Protein AF-A0A2H0RGM5-F1 (afdb_monomer)

Foldseek 3Di:
DLVVLVVLCCVLPVVLLVLLVVLLVPDDDDPLSVLLVLLLQLLVVLLCQQCNCPHHVCVVLSVVDDSQLVNQLSLLSSLLSLLVVVPPPDPDDNLSNLVSSCSSNVHDSVVSVVSSVVLVPDPHSLLVSQVSSCVSSVHDDDPVSSVVSVVSSVVSSVVSVVVVCCVPPNDD

Sequence (172 aa):
ALSGKIYRFNSINQPIDNGIAAKIKGLEDTPERFLLIGAFGITQEMVGQAFHPDHGMFRKSLDALTAESLAKVYYVLMDLSVSSILKLPLNIDEKGFIAGLSKVSGQSADKTAEDIANYTKANSGVMKAYENICFALGREQDSQSAILFGTTFMKIYDEVVAKIGEAVFGSN

Solvent-accessible surface area (backbone atoms only — not comparable to full-atom values): 9398 Å² total; per-residue (Å²): 110,69,69,56,51,53,49,55,49,48,72,42,46,50,62,52,52,52,51,45,52,53,43,56,67,71,50,70,97,44,75,48,45,57,50,49,51,51,19,45,51,44,28,52,53,50,51,52,52,35,50,27,76,90,79,14,79,43,31,83,46,61,86,75,60,45,58,67,38,51,51,51,39,50,51,45,39,31,36,46,34,45,40,54,57,68,70,47,100,65,100,67,61,65,66,58,35,36,46,52,48,9,66,50,74,71,50,52,46,70,58,41,48,51,57,24,46,53,32,64,72,39,99,44,30,58,59,52,40,50,53,52,39,24,58,50,67,76,42,84,84,51,73,68,54,49,51,51,48,41,55,52,49,49,55,47,44,51,58,50,50,51,53,49,47,37,74,75,72,48,82,128

Nearest PDB structures (foldseek):
  2qzc-assembly1_B  TM=2.468E-01  e=1.362E+00  Saccharolobus solfataricus P2

Structure (mmCIF, N/CA/C/O backbone):
data_AF-A0A2H0RGM5-F1
#
_entry.id   AF-A0A2H0RGM5-F1
#
loop_
_atom_site.group_PDB
_atom_site.id
_atom_site.type_symbol
_atom_site.label_atom_id
_atom_site.label_alt_id
_atom_site.label_comp_id
_atom_site.label_asym_id
_atom_site.label_entity_id
_atom_site.label_seq_id
_atom_site.pdbx_PDB_ins_code
_atom_site.Cartn_x
_atom_site.Cartn_y
_atom_site.Cartn_z
_atom_site.occupancy
_atom_site.B_iso_or_equiv
_atom_site.auth_seq_id
_atom_site.auth_comp_id
_atom_site.auth_asym_id
_atom_site.auth_atom_id
_atom_site.pdbx_PDB_model_num
ATOM 1 N N . ALA A 1 1 ? 4.235 -9.678 -26.600 1.00 62.00 1 ALA A N 1
ATOM 2 C CA . ALA A 1 1 ? 4.837 -8.646 -25.723 1.00 62.00 1 ALA A CA 1
ATOM 3 C C . ALA A 1 1 ? 3.969 -8.385 -24.490 1.00 62.00 1 ALA A C 1
ATOM 5 O O . ALA A 1 1 ? 4.456 -8.587 -23.386 1.00 62.00 1 ALA A O 1
ATOM 6 N N . LEU A 1 2 ? 2.689 -8.024 -24.663 1.00 63.00 2 LEU A N 1
ATOM 7 C CA . LEU A 1 2 ? 1.760 -7.748 -23.556 1.00 63.00 2 LEU A CA 1
ATOM 8 C C . LEU A 1 2 ? 1.562 -8.938 -22.600 1.00 63.00 2 LEU A C 1
ATOM 10 O O . LEU A 1 2 ? 1.737 -8.797 -21.394 1.00 63.00 2 LEU A O 1
ATOM 14 N N . SER A 1 3 ? 1.323 -10.132 -23.149 1.00 70.69 3 SER A N 1
ATOM 15 C CA . SER A 1 3 ? 1.210 -11.382 -22.380 1.00 70.69 3 SER A CA 1
ATOM 16 C C . SER A 1 3 ? 2.453 -11.688 -21.535 1.00 70.69 3 SER A C 1
ATOM 18 O O . SER A 1 3 ? 2.332 -12.165 -20.412 1.00 70.69 3 SER A O 1
ATOM 20 N N . GLY A 1 4 ? 3.647 -11.357 -22.037 1.00 80.00 4 GLY A N 1
ATOM 21 C CA . GLY A 1 4 ? 4.906 -11.531 -21.310 1.00 80.00 4 GLY A CA 1
ATOM 22 C C . GLY A 1 4 ? 5.057 -10.568 -20.130 1.00 80.00 4 GLY A C 1
ATOM 23 O O . GLY A 1 4 ? 5.540 -10.975 -19.076 1.00 80.00 4 GLY A O 1
ATOM 24 N N . LYS A 1 5 ? 4.598 -9.316 -20.271 1.00 82.75 5 LYS A N 1
ATOM 25 C CA . LYS A 1 5 ? 4.601 -8.329 -19.176 1.00 82.75 5 LYS A CA 1
ATOM 26 C C . LYS A 1 5 ? 3.593 -8.685 -18.086 1.00 82.75 5 LYS A C 1
ATOM 28 O O . LYS A 1 5 ? 3.943 -8.616 -16.913 1.00 82.75 5 LYS A O 1
ATOM 33 N N . ILE A 1 6 ? 2.398 -9.143 -18.470 1.00 85.19 6 ILE A N 1
ATOM 34 C CA . ILE A 1 6 ? 1.383 -9.653 -17.532 1.00 85.19 6 ILE A CA 1
ATOM 35 C C . ILE A 1 6 ? 1.925 -10.867 -16.774 1.00 85.19 6 ILE A C 1
ATOM 37 O O . ILE A 1 6 ? 1.856 -10.908 -15.549 1.00 85.19 6 ILE A O 1
ATOM 41 N N . TYR A 1 7 ? 2.512 -11.833 -17.487 1.00 86.25 7 TYR A N 1
ATOM 42 C CA . TYR A 1 7 ? 3.094 -13.021 -16.866 1.00 86.25 7 TYR A CA 1
ATOM 43 C C . TYR A 1 7 ? 4.211 -12.661 -15.878 1.00 86.25 7 TYR A C 1
ATOM 45 O O . TYR A 1 7 ? 4.190 -13.116 -14.737 1.00 86.25 7 TYR A O 1
ATOM 53 N N . ARG A 1 8 ? 5.154 -11.797 -16.286 1.00 87.50 8 ARG A N 1
ATOM 54 C CA . ARG A 1 8 ? 6.239 -11.323 -15.416 1.00 87.50 8 ARG A CA 1
ATOM 55 C C . ARG A 1 8 ? 5.686 -10.640 -14.170 1.00 87.50 8 ARG A C 1
ATOM 57 O O . ARG A 1 8 ? 6.095 -10.993 -13.069 1.00 87.50 8 ARG A O 1
ATOM 64 N N . PHE A 1 9 ? 4.752 -9.706 -14.336 1.00 92.56 9 PHE A N 1
ATOM 65 C CA . PHE A 1 9 ? 4.135 -9.019 -13.210 1.00 92.56 9 PHE A CA 1
ATOM 66 C C . PHE A 1 9 ? 3.478 -10.015 -12.252 1.00 92.56 9 PHE A C 1
ATOM 68 O O . PHE A 1 9 ? 3.831 -10.043 -11.079 1.00 92.56 9 PHE A O 1
ATOM 75 N N . ASN A 1 10 ? 2.620 -10.905 -12.754 1.00 92.50 10 ASN A N 1
ATOM 76 C CA . ASN A 1 10 ? 1.912 -11.879 -11.922 1.00 92.50 10 ASN A CA 1
ATOM 77 C C . ASN A 1 10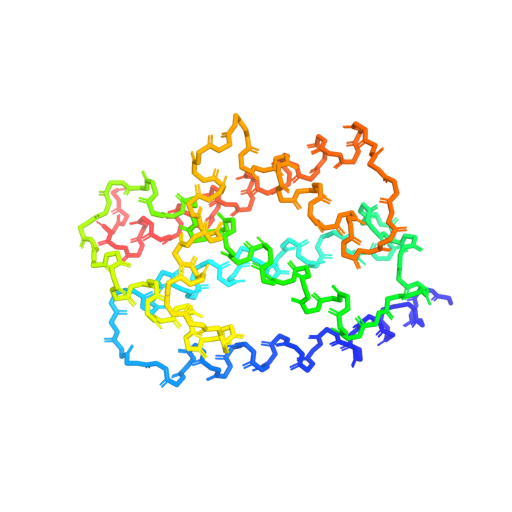 ? 2.851 -12.867 -11.220 1.00 92.50 10 ASN A C 1
ATOM 79 O O . ASN A 1 10 ? 2.590 -13.223 -10.074 1.00 92.50 10 ASN A O 1
ATOM 83 N N . SER A 1 11 ? 3.963 -13.256 -11.856 1.00 93.69 11 SER A N 1
ATOM 84 C CA . SER A 1 11 ? 4.971 -14.130 -11.238 1.00 93.69 11 SER A CA 1
ATOM 85 C C . SER A 1 11 ? 5.639 -13.517 -10.000 1.00 93.69 11 SER A C 1
ATOM 87 O O . SER A 1 11 ? 6.125 -14.248 -9.142 1.00 93.69 11 SER A O 1
ATOM 89 N N . ILE A 1 12 ? 5.633 -12.184 -9.891 1.00 95.19 12 ILE A N 1
ATOM 90 C CA . ILE A 1 12 ? 6.155 -11.432 -8.744 1.00 95.19 12 ILE A CA 1
ATOM 91 C C . ILE A 1 12 ? 5.015 -11.051 -7.789 1.00 95.19 12 ILE A C 1
ATOM 93 O O . ILE A 1 12 ? 5.143 -11.194 -6.576 1.00 95.19 12 ILE A O 1
ATOM 97 N N . ASN A 1 13 ? 3.898 -10.580 -8.344 1.00 96.69 13 ASN A N 1
ATOM 98 C CA . ASN A 1 13 ? 2.762 -10.043 -7.608 1.00 96.69 13 ASN A CA 1
ATOM 99 C C . ASN A 1 13 ? 2.031 -11.116 -6.799 1.00 96.69 13 ASN A C 1
ATOM 101 O O . ASN A 1 13 ? 1.810 -10.933 -5.607 1.00 96.69 13 ASN A O 1
ATOM 105 N N . GLN A 1 14 ? 1.690 -12.254 -7.416 1.00 96.44 14 GLN A N 1
ATOM 106 C CA . GLN A 1 14 ? 0.865 -13.276 -6.763 1.00 96.44 14 GLN A CA 1
ATOM 107 C C . GLN A 1 14 ? 1.494 -13.846 -5.481 1.00 96.44 14 GLN A C 1
ATOM 109 O O . GLN A 1 14 ? 0.770 -13.987 -4.498 1.00 96.44 14 GLN A O 1
ATOM 114 N N . PRO A 1 15 ? 2.806 -14.158 -5.418 1.00 97.50 15 PRO A N 1
ATOM 115 C CA . PRO A 1 15 ? 3.424 -14.591 -4.165 1.00 97.50 15 PRO A CA 1
ATOM 116 C C . PRO A 1 15 ? 3.333 -13.556 -3.035 1.00 97.50 15 PRO A C 1
ATOM 118 O O . PRO A 1 15 ? 3.094 -13.932 -1.889 1.00 97.50 15 PRO A O 1
ATOM 121 N N . ILE A 1 16 ? 3.507 -12.266 -3.346 1.00 97.62 16 ILE A N 1
ATOM 122 C CA . ILE A 1 16 ? 3.425 -11.174 -2.361 1.00 97.62 16 ILE A CA 1
ATOM 123 C C . ILE A 1 16 ? 1.985 -11.024 -1.875 1.00 97.62 16 ILE A C 1
ATOM 125 O O . ILE A 1 16 ? 1.735 -11.046 -0.670 1.00 97.62 16 ILE A O 1
ATOM 129 N N . ASP A 1 17 ? 1.052 -10.938 -2.821 1.00 97.69 17 ASP A N 1
ATOM 130 C CA . ASP A 1 17 ? -0.381 -10.815 -2.583 1.00 97.69 17 ASP A CA 1
ATOM 131 C C . ASP A 1 17 ? -0.903 -11.937 -1.673 1.00 97.69 17 ASP A C 1
ATOM 133 O O . ASP A 1 17 ? -1.413 -11.683 -0.580 1.00 97.69 17 ASP A O 1
ATOM 137 N N . ASN A 1 18 ? -0.640 -13.191 -2.057 1.00 97.75 18 ASN A N 1
ATOM 138 C CA . ASN A 1 18 ? -1.027 -14.369 -1.285 1.00 97.75 18 ASN A CA 1
ATOM 139 C C . ASN A 1 18 ? -0.352 -14.404 0.090 1.00 97.75 18 ASN A C 1
ATOM 141 O O . ASN A 1 18 ? -0.967 -14.825 1.070 1.00 97.75 18 ASN A O 1
ATOM 145 N N . GLY A 1 19 ? 0.909 -13.969 0.180 1.00 97.62 19 GLY A N 1
ATOM 146 C CA . GLY A 1 19 ? 1.644 -13.900 1.438 1.00 97.62 19 GLY A CA 1
ATOM 147 C C . GLY A 1 19 ? 1.014 -12.919 2.427 1.00 97.62 19 GLY A C 1
ATOM 148 O O . GLY A 1 19 ? 0.841 -13.255 3.598 1.00 97.62 19 GLY A O 1
ATOM 149 N N . ILE A 1 20 ? 0.625 -11.729 1.964 1.00 97.69 20 ILE A N 1
ATOM 150 C CA . ILE A 1 20 ? -0.057 -10.724 2.790 1.00 97.69 20 ILE A CA 1
ATOM 151 C C . ILE A 1 20 ? -1.459 -11.212 3.171 1.00 97.69 20 ILE A C 1
ATOM 153 O O . ILE A 1 20 ? -1.806 -11.205 4.354 1.00 97.69 20 ILE A O 1
ATOM 157 N N . ALA A 1 21 ? -2.229 -11.722 2.205 1.00 97.50 21 ALA A N 1
ATOM 158 C CA . ALA A 1 21 ? -3.565 -12.263 2.440 1.00 97.50 21 ALA A CA 1
ATOM 159 C C . ALA A 1 21 ? -3.558 -13.391 3.486 1.00 97.50 21 ALA A C 1
ATOM 161 O O . ALA A 1 21 ? -4.392 -13.413 4.393 1.00 97.50 21 ALA A O 1
ATOM 162 N N . ALA A 1 22 ? -2.589 -14.311 3.406 1.00 97.62 22 ALA A N 1
ATOM 163 C CA . ALA A 1 22 ? -2.436 -15.400 4.368 1.00 97.62 22 ALA A CA 1
ATOM 164 C C . ALA A 1 22 ? -2.129 -14.886 5.782 1.00 97.62 22 ALA A C 1
ATOM 166 O O . ALA A 1 22 ? -2.703 -15.388 6.749 1.00 97.62 22 ALA A O 1
ATOM 167 N N . LYS A 1 23 ? -1.276 -13.862 5.913 1.00 97.38 23 LYS A N 1
ATOM 168 C CA . LYS A 1 23 ? -0.974 -13.239 7.210 1.00 97.38 23 LYS A CA 1
ATOM 169 C C . LYS A 1 23 ? -2.195 -12.546 7.809 1.00 97.38 23 LYS A C 1
ATOM 171 O O . LYS A 1 23 ? -2.478 -12.773 8.979 1.00 97.38 23 LYS A O 1
ATOM 176 N N . ILE A 1 24 ? -2.953 -11.779 7.017 1.00 96.69 24 ILE A N 1
ATOM 177 C CA . ILE A 1 24 ? -4.210 -11.148 7.464 1.00 96.69 24 ILE A CA 1
ATOM 178 C C . ILE A 1 24 ? -5.228 -12.218 7.879 1.00 96.69 24 ILE A C 1
ATOM 180 O O . ILE A 1 24 ? -5.917 -12.083 8.890 1.00 96.69 24 ILE A O 1
ATOM 184 N N . LYS A 1 25 ? -5.310 -13.323 7.130 1.00 95.44 25 LYS A N 1
ATOM 185 C CA . LYS A 1 25 ? -6.190 -14.447 7.463 1.00 95.44 25 LYS A CA 1
ATOM 186 C C . LYS A 1 25 ? -5.814 -15.124 8.785 1.00 95.44 25 LYS A C 1
ATOM 188 O O . LYS A 1 25 ? -6.711 -15.627 9.449 1.00 95.44 25 LYS A O 1
ATOM 193 N N . GLY A 1 26 ? -4.530 -15.141 9.139 1.00 94.69 26 GLY A N 1
ATOM 194 C CA . GLY A 1 26 ? -4.020 -15.708 10.389 1.00 94.69 26 GLY A CA 1
ATOM 195 C C . GLY A 1 26 ? -4.186 -14.816 11.625 1.00 94.69 26 GLY A C 1
ATOM 196 O O . GLY A 1 26 ? -3.809 -15.245 12.713 1.00 94.69 26 GLY A O 1
ATOM 197 N N . LEU A 1 27 ? -4.707 -13.593 11.479 1.00 94.69 27 LEU A N 1
ATOM 198 C CA . LEU A 1 27 ? -5.043 -12.727 12.610 1.00 94.69 27 LEU A CA 1
ATOM 199 C C . LEU A 1 27 ? -6.341 -13.181 13.294 1.00 94.69 27 LEU A C 1
ATOM 201 O O . LEU A 1 27 ? -7.164 -13.875 12.696 1.00 94.69 27 LEU A O 1
ATOM 205 N N . GLU A 1 28 ? -6.521 -12.759 14.545 1.00 90.75 28 GLU A N 1
ATOM 206 C CA . GLU A 1 28 ? -7.764 -12.970 15.293 1.00 90.75 28 GLU A CA 1
ATOM 207 C C . GLU A 1 28 ? -8.955 -12.306 14.592 1.00 90.75 28 GLU A C 1
ATOM 209 O O . GLU A 1 28 ? -8.809 -11.291 13.906 1.00 90.75 28 GLU A O 1
ATOM 214 N N . ASP A 1 29 ? -10.142 -12.893 14.751 1.00 87.62 29 ASP A N 1
ATOM 215 C CA . ASP A 1 29 ? -11.355 -12.426 14.084 1.00 87.62 29 ASP A CA 1
ATOM 216 C C . ASP A 1 29 ? -11.973 -11.228 14.814 1.00 87.62 29 ASP A C 1
ATOM 218 O O . ASP A 1 29 ? -12.901 -11.366 15.609 1.00 87.62 29 ASP A O 1
ATOM 222 N N . THR A 1 30 ? -11.403 -10.048 14.575 1.00 88.69 30 THR A N 1
ATOM 223 C CA . THR A 1 30 ? -11.811 -8.782 15.194 1.00 88.69 30 THR A CA 1
ATOM 224 C C . THR A 1 30 ? -12.225 -7.752 14.136 1.00 88.69 30 THR A C 1
ATOM 226 O O . THR A 1 30 ? -11.852 -7.887 12.965 1.00 88.69 30 THR A O 1
ATOM 229 N N . PRO A 1 31 ? -12.963 -6.685 14.502 1.00 87.12 31 PRO A N 1
ATOM 230 C CA . PRO A 1 31 ? -13.261 -5.580 13.587 1.00 87.12 31 PRO A CA 1
ATOM 231 C C . PRO A 1 31 ? -12.011 -5.005 12.900 1.00 87.12 31 PRO A C 1
ATOM 233 O O . PRO A 1 31 ? -12.037 -4.701 11.709 1.00 87.12 31 PRO A O 1
ATOM 236 N N . GLU A 1 32 ? -10.882 -4.934 13.604 1.00 87.81 32 GLU A N 1
ATOM 237 C CA . GLU A 1 32 ? -9.604 -4.452 13.071 1.00 87.81 32 GLU A CA 1
ATOM 238 C C . GLU A 1 32 ? -9.078 -5.349 11.943 1.00 87.81 32 GLU A C 1
ATOM 240 O O . GLU A 1 32 ? -8.517 -4.851 10.964 1.00 87.81 32 GLU A O 1
ATOM 245 N N . ARG A 1 33 ? -9.304 -6.668 12.016 1.00 91.31 33 ARG A N 1
ATOM 246 C CA . ARG A 1 33 ? -8.986 -7.582 10.912 1.00 91.31 33 ARG A CA 1
ATOM 247 C C . ARG A 1 33 ? -9.834 -7.278 9.678 1.00 91.31 33 ARG A C 1
ATOM 249 O O . ARG A 1 33 ? -9.290 -7.275 8.575 1.00 91.31 33 ARG A O 1
ATOM 256 N N . PHE A 1 34 ? -11.126 -6.985 9.831 1.00 88.50 34 PHE A N 1
ATOM 257 C CA . PHE A 1 34 ? -11.977 -6.579 8.702 1.00 88.50 34 PHE A CA 1
ATOM 258 C C . PHE A 1 34 ? -11.501 -5.269 8.066 1.00 88.50 34 PHE A C 1
ATOM 260 O O . PHE A 1 34 ? -11.469 -5.152 6.840 1.00 88.50 34 PHE A O 1
ATOM 267 N N . LEU A 1 35 ? -11.048 -4.313 8.875 1.00 90.88 35 LEU A N 1
ATOM 268 C CA . LEU A 1 35 ? -10.472 -3.065 8.373 1.00 90.88 35 LEU A CA 1
ATOM 269 C C . LEU A 1 35 ? -9.121 -3.282 7.678 1.00 90.88 35 LEU A C 1
ATOM 271 O O . LEU A 1 35 ? -8.865 -2.648 6.655 1.00 90.88 35 LEU A O 1
ATOM 275 N N . LEU A 1 36 ? -8.292 -4.223 8.149 1.00 93.88 36 LEU A N 1
ATOM 276 C CA . LEU A 1 36 ? -7.083 -4.658 7.433 1.00 93.88 36 LEU A CA 1
ATOM 277 C C . LEU A 1 36 ? -7.412 -5.314 6.091 1.00 93.88 36 LEU A C 1
ATOM 279 O O . LEU A 1 36 ? -6.704 -5.069 5.118 1.00 93.88 36 LEU A O 1
ATOM 283 N N . ILE A 1 37 ? -8.479 -6.115 6.015 1.00 93.56 37 ILE A N 1
ATOM 284 C CA . ILE A 1 37 ? -8.962 -6.677 4.745 1.00 93.56 37 ILE A CA 1
ATOM 285 C C . ILE A 1 37 ? -9.372 -5.545 3.796 1.00 93.56 37 ILE A C 1
ATOM 287 O O . ILE A 1 37 ? -8.980 -5.564 2.632 1.00 93.56 37 ILE A O 1
ATOM 291 N N . GLY A 1 38 ? -10.093 -4.533 4.289 1.00 92.38 38 GLY A N 1
ATOM 292 C CA . GLY A 1 38 ? -10.445 -3.345 3.508 1.00 92.38 38 GLY A CA 1
ATOM 293 C C . GLY A 1 38 ? -9.218 -2.579 3.004 1.00 92.38 38 GLY A C 1
ATOM 294 O O . GLY A 1 38 ? -9.100 -2.314 1.808 1.00 92.38 38 GLY A O 1
ATOM 295 N N . ALA A 1 39 ? -8.259 -2.292 3.890 1.00 95.38 39 ALA A N 1
ATOM 296 C CA . ALA A 1 39 ? -7.000 -1.630 3.539 1.00 95.38 39 ALA A CA 1
ATOM 297 C C . ALA A 1 39 ? -6.194 -2.424 2.499 1.00 95.38 39 ALA A C 1
ATOM 299 O O . ALA A 1 39 ? -5.616 -1.857 1.566 1.00 95.38 39 ALA A O 1
ATOM 300 N N . PHE A 1 40 ? -6.166 -3.748 2.646 1.00 96.69 40 PHE A N 1
ATOM 301 C CA . PHE A 1 40 ? -5.509 -4.628 1.696 1.00 96.69 40 PHE A CA 1
ATOM 302 C C . PHE A 1 40 ? -6.236 -4.642 0.348 1.00 96.69 40 PHE A C 1
ATOM 304 O O . PHE A 1 40 ? -5.574 -4.532 -0.676 1.00 96.69 40 PHE A O 1
ATOM 311 N N . GLY A 1 41 ? -7.570 -4.644 0.326 1.00 95.00 41 GLY A N 1
ATOM 312 C CA . GLY A 1 41 ? -8.350 -4.523 -0.909 1.00 95.00 41 GLY A CA 1
ATOM 313 C C . GLY A 1 41 ? -8.045 -3.238 -1.689 1.00 95.00 41 GLY A C 1
ATOM 314 O O . GLY A 1 41 ? -7.820 -3.297 -2.898 1.00 95.00 41 GLY A O 1
ATOM 315 N N . ILE A 1 42 ? -7.935 -2.091 -1.002 1.00 96.62 42 ILE A N 1
ATOM 316 C CA . ILE A 1 42 ? -7.491 -0.822 -1.618 1.00 96.62 42 ILE A CA 1
ATOM 317 C C . ILE A 1 42 ? -6.093 -0.986 -2.223 1.00 96.62 42 ILE A C 1
ATOM 319 O O . ILE A 1 42 ? -5.840 -0.577 -3.357 1.00 96.62 42 ILE A O 1
ATOM 323 N N . THR A 1 43 ? -5.186 -1.610 -1.470 1.00 97.75 43 THR A N 1
ATOM 324 C CA . THR A 1 43 ? -3.805 -1.852 -1.901 1.00 97.75 43 THR A CA 1
ATOM 325 C C . THR A 1 43 ? -3.745 -2.721 -3.157 1.00 97.75 43 THR A C 1
ATOM 327 O O . THR A 1 43 ? -3.037 -2.371 -4.100 1.00 97.75 43 THR A O 1
ATOM 330 N N . GLN A 1 44 ? -4.496 -3.824 -3.198 1.00 96.38 44 GLN A N 1
ATOM 331 C CA . GLN A 1 44 ? -4.531 -4.753 -4.329 1.00 96.38 44 GLN A CA 1
ATOM 332 C C . GLN A 1 44 ? -5.014 -4.066 -5.608 1.00 96.38 44 GLN A C 1
ATOM 334 O O . GLN A 1 44 ? -4.361 -4.170 -6.649 1.00 96.38 44 GLN A O 1
ATOM 339 N N . GLU A 1 45 ? -6.116 -3.319 -5.522 1.00 96.00 45 GLU A N 1
ATOM 340 C CA . GLU A 1 45 ? -6.667 -2.603 -6.674 1.00 96.00 45 GLU A CA 1
ATOM 341 C C . GLU A 1 45 ? -5.700 -1.512 -7.153 1.00 96.00 45 GLU A C 1
ATOM 343 O O . GLU A 1 45 ? -5.412 -1.411 -8.347 1.00 96.00 45 GLU A O 1
ATOM 348 N N . MET A 1 46 ? -5.096 -0.755 -6.230 1.00 97.56 46 MET A N 1
ATOM 349 C CA . MET A 1 46 ? -4.085 0.246 -6.579 1.00 97.56 46 MET A CA 1
ATOM 350 C C . MET A 1 46 ? -2.869 -0.363 -7.269 1.00 97.56 46 MET A C 1
ATOM 352 O O . MET A 1 46 ? -2.402 0.184 -8.266 1.00 97.56 46 MET A O 1
ATOM 356 N N . VAL A 1 47 ? -2.357 -1.493 -6.780 1.00 97.19 47 VAL A N 1
ATOM 357 C CA . VAL A 1 47 ? -1.247 -2.208 -7.418 1.00 97.19 47 VAL A CA 1
ATOM 358 C C . VAL A 1 47 ? -1.641 -2.672 -8.825 1.00 97.19 47 VAL A C 1
ATOM 360 O O . VAL A 1 47 ? -0.889 -2.440 -9.776 1.00 97.19 47 VAL A O 1
ATOM 363 N N . GLY A 1 48 ? -2.833 -3.251 -8.990 1.00 94.56 48 GLY A N 1
ATOM 364 C CA . GLY A 1 48 ? -3.347 -3.676 -10.294 1.00 94.56 48 GLY A CA 1
ATOM 365 C C . GLY A 1 48 ? -3.429 -2.527 -11.303 1.00 94.56 48 GLY A C 1
ATOM 366 O O . GLY A 1 48 ? -2.922 -2.641 -12.421 1.00 94.56 48 GLY A O 1
ATOM 367 N N . GLN A 1 49 ? -3.992 -1.388 -10.894 1.00 94.50 49 GLN A N 1
ATOM 368 C CA . GLN A 1 49 ? -4.122 -0.200 -11.742 1.00 94.50 49 GLN A CA 1
ATOM 369 C C . GLN A 1 49 ? -2.764 0.449 -12.037 1.00 94.50 49 GLN A C 1
ATOM 371 O O . GLN A 1 49 ? -2.462 0.795 -13.182 1.00 94.50 49 GLN A O 1
ATOM 376 N N . ALA A 1 50 ? -1.910 0.597 -11.022 1.00 94.75 50 ALA A N 1
ATOM 377 C CA . ALA A 1 50 ? -0.645 1.311 -11.147 1.00 94.75 50 ALA A CA 1
ATOM 378 C C . ALA A 1 50 ? 0.370 0.569 -12.027 1.00 94.75 50 ALA A C 1
ATOM 380 O O . ALA A 1 50 ? 1.140 1.209 -12.748 1.00 94.75 50 ALA A O 1
ATOM 381 N N . PHE A 1 51 ? 0.342 -0.765 -12.017 1.00 94.31 51 PHE A N 1
ATOM 382 C CA . PHE A 1 51 ? 1.238 -1.611 -12.806 1.00 94.31 51 PHE A CA 1
ATOM 383 C C . PHE A 1 51 ? 0.574 -2.242 -14.032 1.00 94.31 51 PHE A C 1
ATOM 385 O O . PHE A 1 51 ? 1.204 -3.071 -14.691 1.00 94.31 51 PHE A O 1
ATOM 392 N N . HIS A 1 52 ? -0.648 -1.833 -14.396 1.00 91.19 52 HIS A N 1
ATOM 393 C CA . HIS A 1 52 ? -1.280 -2.329 -15.616 1.00 91.19 52 HIS A CA 1
ATOM 394 C C . HIS A 1 52 ? -0.358 -2.093 -16.830 1.00 91.19 52 HIS A C 1
ATOM 396 O O . HIS A 1 52 ? 0.111 -0.969 -17.041 1.00 91.19 52 HIS A O 1
ATOM 402 N N . PRO A 1 53 ? -0.071 -3.113 -17.657 1.00 87.75 53 PRO A N 1
ATOM 403 C CA . PRO A 1 53 ? 0.957 -3.021 -18.696 1.00 87.75 53 PRO A CA 1
ATOM 404 C C . PRO A 1 53 ? 0.640 -1.993 -19.786 1.00 87.75 53 PRO A C 1
ATOM 406 O O . PRO A 1 53 ? 1.565 -1.408 -20.353 1.00 87.75 53 PRO A O 1
ATOM 409 N N . ASP A 1 54 ? -0.643 -1.746 -20.054 1.00 86.50 54 ASP A N 1
ATOM 410 C CA . ASP A 1 54 ? -1.067 -0.811 -21.098 1.00 86.50 54 ASP A CA 1
ATOM 411 C C . ASP A 1 54 ? -1.164 0.630 -20.608 1.00 86.50 54 ASP A C 1
ATOM 413 O O . ASP A 1 54 ? -0.711 1.548 -21.288 1.00 86.50 54 ASP A O 1
ATOM 417 N N . HIS A 1 55 ? -1.731 0.852 -19.426 1.00 88.44 55 HIS A N 1
ATOM 418 C CA . HIS A 1 55 ? -2.152 2.182 -18.975 1.00 88.44 55 HIS A CA 1
ATOM 419 C C . HIS A 1 55 ? -1.744 2.499 -17.535 1.00 88.44 55 HIS A C 1
ATOM 421 O O . HIS A 1 55 ? -2.084 3.563 -17.028 1.00 88.44 55 HIS A O 1
ATOM 427 N N . GLY A 1 56 ? -1.008 1.607 -16.871 1.00 91.50 56 GLY A N 1
ATOM 428 C CA . GLY A 1 56 ? -0.536 1.839 -15.515 1.00 91.50 56 GLY A CA 1
ATOM 429 C C . GLY A 1 56 ? 0.507 2.949 -15.465 1.00 91.50 56 GLY A C 1
ATOM 430 O O . GLY A 1 56 ? 1.396 3.037 -16.320 1.00 91.50 56 GLY A O 1
ATOM 431 N N . MET A 1 57 ? 0.428 3.785 -14.431 1.00 93.25 57 MET A N 1
ATOM 432 C CA . MET A 1 57 ? 1.372 4.886 -14.207 1.00 93.25 57 MET A CA 1
ATOM 433 C C . MET A 1 57 ? 2.826 4.398 -14.061 1.00 93.25 57 MET A C 1
ATOM 435 O O . MET A 1 57 ? 3.761 5.070 -14.493 1.00 93.25 57 MET A O 1
ATOM 439 N N . PHE A 1 58 ? 3.027 3.174 -13.561 1.00 93.38 58 PHE A N 1
ATOM 440 C CA . PHE A 1 58 ? 4.331 2.523 -13.428 1.00 93.38 58 PHE A CA 1
ATOM 441 C C . PHE A 1 58 ? 4.563 1.414 -14.462 1.00 93.38 58 PHE A C 1
ATOM 443 O O . PHE A 1 58 ? 5.470 0.599 -14.297 1.00 93.38 58 PHE A O 1
ATOM 450 N N . ARG A 1 59 ? 3.828 1.400 -15.586 1.00 91.06 59 ARG A N 1
ATOM 451 C CA . ARG A 1 59 ? 4.006 0.396 -16.659 1.00 91.06 59 ARG A CA 1
ATOM 452 C C . ARG A 1 59 ? 5.447 0.293 -17.175 1.00 91.06 59 ARG A C 1
ATOM 454 O O . ARG A 1 59 ? 5.893 -0.775 -17.584 1.00 91.06 59 ARG A O 1
ATOM 461 N N . LYS A 1 60 ? 6.194 1.405 -17.150 1.00 89.94 60 LYS A N 1
ATOM 462 C CA . LYS A 1 60 ? 7.611 1.457 -17.558 1.00 89.94 60 LYS A CA 1
ATOM 463 C C . LYS A 1 60 ? 8.545 0.788 -16.542 1.00 89.94 60 LYS A C 1
ATOM 465 O O . LYS A 1 60 ? 9.641 0.391 -16.914 1.00 89.94 60 LYS A O 1
ATOM 470 N N . SER A 1 61 ? 8.113 0.639 -15.292 1.00 90.19 61 SER A N 1
ATOM 471 C CA . SER A 1 61 ? 8.877 -0.025 -14.234 1.00 90.19 61 SER A CA 1
ATOM 472 C C . SER A 1 61 ? 8.760 -1.551 -14.292 1.00 90.19 61 SER A C 1
ATOM 474 O O 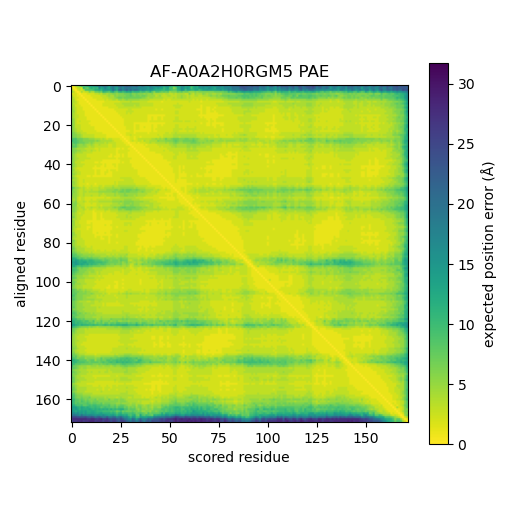. SER A 1 61 ? 9.581 -2.228 -13.688 1.00 90.19 61 SER A O 1
ATOM 476 N N . LEU A 1 62 ? 7.796 -2.114 -15.038 1.00 90.12 62 LEU A N 1
ATOM 477 C CA . LEU A 1 62 ? 7.555 -3.567 -15.120 1.00 90.12 62 LEU A CA 1
ATOM 478 C C . LEU A 1 62 ? 8.785 -4.378 -15.553 1.00 90.12 62 LEU A C 1
ATOM 480 O O . LEU A 1 62 ? 9.004 -5.489 -15.069 1.00 90.12 62 LEU A O 1
ATOM 484 N N . ASP A 1 63 ? 9.597 -3.819 -16.449 1.00 87.12 63 ASP A N 1
ATOM 485 C CA . ASP A 1 63 ? 10.760 -4.512 -17.008 1.00 87.12 63 ASP A CA 1
ATOM 486 C C . ASP A 1 63 ? 11.898 -4.645 -15.972 1.00 87.12 63 ASP A C 1
ATOM 488 O O . ASP A 1 63 ? 12.637 -5.628 -15.991 1.00 87.12 63 ASP A O 1
ATOM 492 N N . ALA A 1 64 ? 11.981 -3.711 -15.017 1.00 89.88 64 ALA A N 1
ATOM 493 C CA . ALA A 1 64 ? 12.963 -3.692 -13.927 1.00 89.88 64 ALA A CA 1
ATOM 494 C C . ALA A 1 64 ? 12.367 -4.068 -12.555 1.00 89.88 64 ALA A C 1
ATOM 496 O O . ALA A 1 64 ? 13.081 -4.079 -11.554 1.00 89.88 64 ALA A O 1
ATOM 497 N N . LEU A 1 65 ? 11.068 -4.376 -12.494 1.00 93.31 65 LEU A N 1
ATOM 498 C CA . LEU A 1 65 ? 10.373 -4.693 -11.251 1.00 93.31 65 LEU A CA 1
ATOM 499 C C . LEU A 1 65 ? 10.953 -5.965 -10.623 1.00 93.31 65 LEU A C 1
ATOM 501 O O . LEU A 1 65 ? 11.187 -6.960 -11.319 1.00 93.31 65 LEU A O 1
ATOM 505 N N . THR A 1 66 ? 11.157 -5.923 -9.308 1.00 95.25 66 THR A N 1
ATOM 506 C CA . THR A 1 66 ? 11.617 -7.047 -8.489 1.00 95.25 66 THR A CA 1
ATOM 507 C C . THR A 1 66 ? 10.595 -7.328 -7.392 1.00 95.25 66 THR A C 1
ATOM 509 O O . THR A 1 66 ? 9.746 -6.488 -7.087 1.00 95.25 66 THR A O 1
ATOM 512 N N . ALA A 1 67 ? 10.677 -8.508 -6.772 1.00 95.75 67 ALA A N 1
ATOM 513 C CA . ALA A 1 67 ? 9.837 -8.831 -5.619 1.00 95.75 67 ALA A CA 1
ATOM 514 C C . ALA A 1 67 ? 10.052 -7.854 -4.457 1.00 95.75 67 ALA A C 1
ATOM 516 O O . ALA A 1 67 ? 9.095 -7.456 -3.804 1.00 95.75 67 ALA A O 1
ATOM 517 N N . GLU A 1 68 ? 11.293 -7.420 -4.234 1.00 96.56 68 GLU A N 1
ATOM 518 C CA . GLU A 1 68 ? 11.618 -6.477 -3.166 1.00 96.56 68 GLU A CA 1
ATOM 519 C C . GLU A 1 68 ? 11.015 -5.090 -3.416 1.00 96.56 68 GLU A C 1
ATOM 521 O O . GLU A 1 68 ? 10.395 -4.519 -2.517 1.00 96.56 68 GLU A O 1
ATOM 526 N N . SER A 1 69 ? 11.167 -4.541 -4.628 1.00 96.88 69 SER A N 1
ATOM 527 C CA . SER A 1 69 ? 10.615 -3.218 -4.934 1.00 96.88 69 SER A CA 1
ATOM 528 C C . SER A 1 69 ? 9.090 -3.236 -4.931 1.00 96.88 69 SER A C 1
ATOM 530 O O . SER A 1 69 ? 8.484 -2.327 -4.368 1.00 96.88 69 SER A O 1
ATOM 532 N N . LEU A 1 70 ? 8.458 -4.297 -5.449 1.00 97.31 70 LEU A N 1
ATOM 533 C CA . LEU A 1 70 ? 7.003 -4.439 -5.390 1.00 97.31 70 LEU A CA 1
ATOM 534 C C . LEU A 1 70 ? 6.493 -4.614 -3.949 1.00 97.31 70 LEU A C 1
ATOM 536 O O . LEU A 1 70 ? 5.499 -3.993 -3.586 1.00 97.31 70 LEU A O 1
ATOM 540 N N . ALA A 1 71 ? 7.185 -5.381 -3.102 1.00 97.00 71 ALA A N 1
ATOM 541 C CA . ALA A 1 71 ? 6.805 -5.538 -1.697 1.00 97.00 71 ALA A CA 1
ATOM 542 C C . ALA A 1 71 ? 6.843 -4.201 -0.936 1.00 97.00 71 ALA A C 1
ATOM 544 O O . ALA A 1 71 ? 5.929 -3.904 -0.170 1.00 97.00 71 ALA A O 1
ATOM 545 N N . LYS A 1 72 ? 7.852 -3.354 -1.190 1.00 96.81 72 LYS A N 1
ATOM 546 C CA . LYS A 1 72 ? 7.904 -1.990 -0.631 1.00 96.81 72 LYS A CA 1
ATOM 547 C C . LYS A 1 72 ? 6.704 -1.151 -1.075 1.00 96.81 72 LYS A C 1
ATOM 549 O O . LYS A 1 72 ? 6.133 -0.440 -0.255 1.00 96.81 72 LYS A O 1
ATOM 554 N N . VAL A 1 73 ? 6.293 -1.263 -2.341 1.00 97.81 73 VAL A N 1
ATOM 555 C CA . VAL A 1 73 ? 5.099 -0.569 -2.852 1.00 97.81 73 VAL A CA 1
ATOM 556 C C . VAL A 1 73 ? 3.823 -1.050 -2.159 1.00 97.81 73 VAL A C 1
ATOM 558 O O . VAL A 1 73 ? 3.016 -0.214 -1.759 1.00 97.81 73 VAL A O 1
ATOM 561 N N . TYR A 1 74 ? 3.665 -2.362 -1.957 1.00 98.06 74 TYR A N 1
ATOM 562 C CA . TYR A 1 74 ? 2.544 -2.917 -1.193 1.00 98.06 74 TYR A CA 1
ATOM 563 C C . TYR A 1 74 ? 2.464 -2.315 0.211 1.00 98.06 74 TYR A C 1
ATOM 565 O O . TYR A 1 74 ? 1.403 -1.841 0.600 1.00 98.06 74 TYR A O 1
ATOM 573 N N . TYR A 1 75 ? 3.571 -2.283 0.958 1.00 96.19 75 TYR A N 1
ATOM 574 C CA . TYR A 1 75 ? 3.547 -1.758 2.325 1.00 96.19 75 TYR A CA 1
ATOM 575 C C . TYR A 1 75 ? 3.291 -0.249 2.381 1.00 96.19 75 TYR A C 1
ATOM 577 O O . TYR A 1 75 ? 2.471 0.178 3.182 1.00 96.19 75 TYR A O 1
ATOM 585 N N . VAL A 1 76 ? 3.863 0.545 1.467 1.00 97.12 76 VAL A N 1
ATOM 586 C CA . VAL A 1 76 ? 3.542 1.982 1.366 1.00 97.12 76 VAL A CA 1
ATOM 587 C C . VAL A 1 76 ? 2.045 2.211 1.125 1.00 97.12 76 VAL A C 1
ATOM 589 O O . VAL A 1 76 ? 1.439 3.081 1.750 1.00 97.12 76 VAL A O 1
ATOM 592 N N . LEU A 1 77 ? 1.435 1.434 0.225 1.00 97.69 77 LEU A N 1
ATOM 593 C CA . LEU A 1 77 ? 0.002 1.524 -0.057 1.00 97.69 77 LEU A CA 1
ATOM 594 C C . LEU A 1 77 ? -0.856 1.028 1.110 1.00 97.69 77 LEU A C 1
ATOM 596 O O . LEU A 1 77 ? -1.893 1.632 1.386 1.00 97.69 77 LEU A O 1
ATOM 600 N N . MET A 1 78 ? -0.425 -0.019 1.815 1.00 96.56 78 MET A N 1
ATOM 601 C CA . MET A 1 78 ? -1.106 -0.498 3.017 1.00 96.56 78 MET A CA 1
ATOM 602 C C . MET A 1 78 ? -1.071 0.546 4.130 1.00 96.56 78 MET A C 1
ATOM 604 O O . MET A 1 78 ? -2.123 0.842 4.690 1.00 96.56 78 MET A O 1
ATOM 608 N N . ASP A 1 79 ? 0.086 1.147 4.411 1.00 95.69 79 ASP A N 1
ATOM 609 C CA . ASP A 1 79 ? 0.222 2.184 5.437 1.00 95.69 79 ASP A CA 1
ATOM 610 C C . ASP A 1 79 ? -0.655 3.397 5.108 1.00 95.69 79 ASP A C 1
ATOM 612 O O . ASP A 1 79 ? -1.378 3.897 5.971 1.00 95.69 79 ASP A O 1
ATOM 616 N N . LEU A 1 80 ? -0.660 3.835 3.841 1.00 96.94 80 LEU A N 1
ATOM 617 C CA . LEU A 1 80 ? -1.548 4.901 3.377 1.00 96.94 80 LEU A CA 1
ATOM 618 C C . LEU A 1 80 ? -3.024 4.518 3.566 1.00 96.94 80 LEU A C 1
ATOM 620 O O . LEU A 1 80 ? -3.803 5.318 4.090 1.00 96.94 80 LEU A O 1
ATOM 624 N N . SER A 1 81 ? -3.414 3.311 3.159 1.00 95.75 81 SER A N 1
ATOM 625 C CA . SER A 1 81 ? -4.797 2.830 3.254 1.00 95.75 81 SER A CA 1
ATOM 626 C C . SER A 1 81 ? -5.263 2.752 4.709 1.00 95.75 81 SER A C 1
ATOM 628 O O . SER A 1 81 ? -6.323 3.276 5.043 1.00 95.75 81 SER A O 1
ATOM 630 N N . VAL A 1 82 ? -4.439 2.189 5.596 1.00 94.56 82 VAL A N 1
ATOM 631 C CA . VAL A 1 82 ? -4.703 2.132 7.041 1.00 94.56 82 VAL A CA 1
ATOM 632 C C . VAL A 1 82 ? -4.777 3.537 7.633 1.00 94.56 82 VAL A 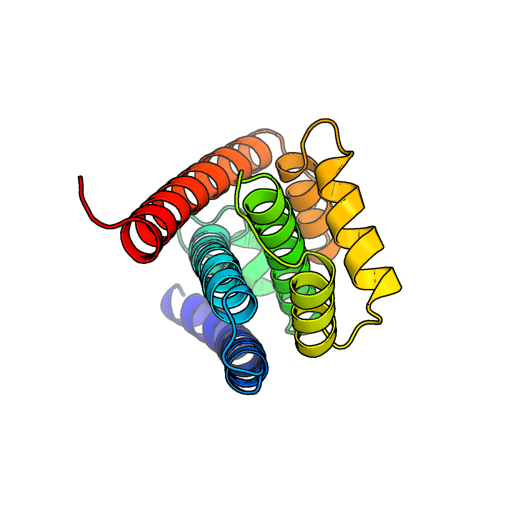C 1
ATOM 634 O O . VAL A 1 82 ? -5.739 3.841 8.333 1.00 94.56 82 VAL A O 1
ATOM 637 N N . SER A 1 83 ? -3.841 4.432 7.295 1.00 93.69 83 SER A N 1
ATOM 638 C CA . SER A 1 83 ? -3.872 5.828 7.760 1.00 93.69 83 SER A CA 1
ATOM 639 C C . SER A 1 83 ? -5.140 6.575 7.331 1.00 93.69 83 SER A C 1
ATOM 641 O O . SER A 1 83 ? -5.611 7.455 8.048 1.00 93.69 83 SER A O 1
ATOM 643 N N . SER A 1 84 ? -5.704 6.222 6.173 1.00 92.19 84 SER A N 1
ATOM 644 C CA . SER A 1 84 ? -6.935 6.823 5.654 1.00 92.19 84 SER A CA 1
ATOM 645 C C . SER A 1 84 ? -8.160 6.268 6.381 1.00 92.19 84 SER A C 1
ATOM 647 O O . SER A 1 84 ? -9.006 7.040 6.817 1.00 92.19 84 SER A O 1
ATOM 649 N N . ILE A 1 85 ? -8.213 4.950 6.599 1.00 90.56 85 ILE A N 1
ATOM 650 C CA . ILE A 1 85 ? -9.293 4.289 7.348 1.00 90.56 85 ILE A CA 1
ATOM 651 C C . ILE A 1 85 ? -9.321 4.741 8.814 1.00 90.56 85 ILE A C 1
ATOM 653 O O . ILE A 1 85 ? -10.398 4.983 9.346 1.00 90.56 85 ILE A O 1
ATOM 657 N N . LEU A 1 86 ? -8.163 4.920 9.459 1.00 88.75 86 LEU A N 1
ATOM 658 C CA . LEU A 1 86 ? -8.062 5.421 10.839 1.00 88.75 86 LEU A CA 1
ATOM 659 C C . LEU A 1 86 ? -8.642 6.835 11.021 1.00 88.75 86 LEU A C 1
ATOM 661 O O . LEU A 1 86 ? -8.979 7.220 12.133 1.00 88.75 86 LEU A O 1
ATOM 665 N N . LYS A 1 87 ? -8.772 7.622 9.944 1.00 86.12 87 LYS A N 1
ATOM 666 C CA . LYS A 1 87 ? -9.405 8.952 9.992 1.00 86.12 87 LYS A CA 1
ATOM 667 C C . LYS A 1 87 ? -10.929 8.893 9.946 1.00 86.12 87 LYS A C 1
ATOM 669 O O . LYS A 1 87 ? -11.577 9.922 10.139 1.00 86.12 8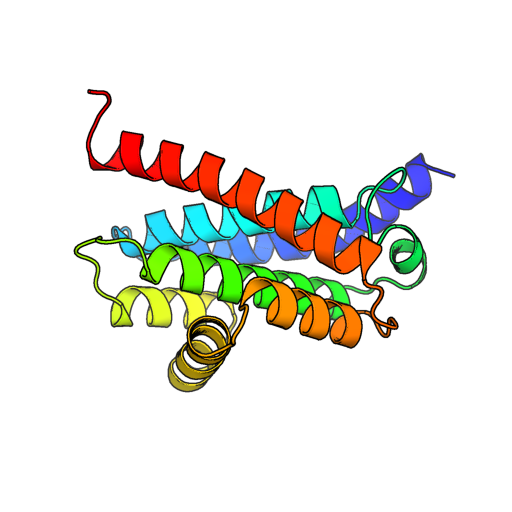7 LYS A O 1
ATOM 674 N N . LEU A 1 88 ? -11.508 7.732 9.646 1.00 84.44 88 LEU A N 1
ATOM 675 C CA . LEU A 1 88 ? -12.951 7.552 9.695 1.00 84.44 88 LEU A CA 1
ATOM 676 C C . LEU A 1 88 ? -13.419 7.606 11.156 1.00 84.44 88 LEU A C 1
ATOM 678 O O . LEU A 1 88 ? -12.705 7.136 12.041 1.00 84.44 88 LEU A O 1
ATOM 682 N N . PRO A 1 89 ? -14.622 8.135 11.434 1.00 81.12 89 PRO A N 1
ATOM 683 C CA . PRO A 1 89 ? -15.174 8.207 12.785 1.00 81.12 89 PRO A CA 1
ATOM 684 C C . PRO A 1 89 ? -15.683 6.829 13.254 1.00 81.12 89 PRO A C 1
ATOM 686 O O . PRO A 1 89 ? -16.867 6.646 13.530 1.00 81.12 89 PRO A O 1
ATOM 689 N N . LEU A 1 90 ? -14.792 5.837 13.297 1.00 79.69 90 LEU A N 1
ATOM 690 C CA . LEU A 1 90 ? -15.068 4.465 13.715 1.00 79.69 90 LEU A CA 1
ATOM 691 C C . LEU A 1 90 ? -14.653 4.272 15.178 1.00 79.69 90 LEU A C 1
ATOM 693 O O . LEU A 1 90 ? -13.619 4.770 15.613 1.00 79.69 90 LEU A O 1
ATOM 697 N N . ASN A 1 91 ? -15.440 3.511 15.937 1.00 79.88 91 ASN A N 1
ATOM 698 C CA . ASN A 1 91 ? -15.085 3.120 17.301 1.00 79.88 91 ASN A CA 1
ATOM 699 C C . ASN A 1 91 ? -14.199 1.864 17.270 1.00 79.88 91 ASN A C 1
ATOM 701 O O . ASN A 1 91 ? -14.699 0.753 17.448 1.00 79.88 91 ASN A O 1
ATOM 705 N N . ILE A 1 92 ? -12.915 2.043 16.953 1.00 82.31 92 ILE A N 1
ATOM 706 C CA . ILE A 1 92 ? -11.947 0.958 16.720 1.00 82.31 92 ILE A CA 1
ATOM 707 C C . ILE A 1 92 ? -10.762 1.066 17.676 1.00 82.31 92 ILE A C 1
ATOM 709 O O . ILE A 1 92 ? -10.377 2.168 18.072 1.00 82.31 92 ILE A O 1
ATOM 713 N N . ASP A 1 93 ? -10.153 -0.068 18.028 1.00 87.12 93 ASP A N 1
ATOM 714 C CA . ASP A 1 93 ? -8.890 -0.047 18.763 1.00 87.12 93 ASP A CA 1
ATOM 715 C C . ASP A 1 93 ? -7.729 0.215 17.793 1.00 87.12 93 ASP A C 1
ATOM 717 O O . ASP A 1 93 ? -7.213 -0.697 17.141 1.00 87.12 93 ASP A O 1
ATOM 721 N N . GLU A 1 94 ? -7.287 1.473 17.708 1.00 88.62 94 GLU A N 1
ATOM 722 C CA . GLU A 1 94 ? -6.145 1.859 16.870 1.00 88.62 94 GLU A CA 1
ATOM 723 C C . GLU A 1 94 ? -4.894 1.023 17.180 1.00 88.62 94 GLU A C 1
ATOM 725 O O . GLU A 1 94 ? -4.142 0.665 16.270 1.00 88.62 94 GLU A O 1
ATOM 730 N N . LYS A 1 95 ? -4.673 0.658 18.454 1.00 89.75 95 LYS A N 1
ATOM 731 C CA . LYS A 1 95 ? -3.516 -0.159 18.847 1.00 89.75 95 LYS A CA 1
ATOM 732 C C . LYS A 1 95 ? -3.650 -1.581 18.325 1.00 89.75 95 LYS A C 1
ATOM 734 O O . LYS A 1 95 ? -2.667 -2.124 17.826 1.00 89.75 95 LYS A O 1
ATOM 739 N N . GLY A 1 96 ? -4.845 -2.164 18.400 1.00 88.69 96 GLY A N 1
ATOM 740 C CA . GLY A 1 96 ? -5.170 -3.458 17.802 1.00 88.69 96 GLY A CA 1
ATOM 741 C C . GLY A 1 96 ? -4.957 -3.466 16.287 1.00 88.69 96 GLY A C 1
ATOM 742 O O . GLY A 1 96 ? -4.340 -4.391 15.753 1.00 88.69 96 GLY A O 1
ATOM 743 N N . PHE A 1 97 ? -5.363 -2.396 15.599 1.00 89.81 97 PHE A N 1
ATOM 744 C CA . PHE A 1 97 ? -5.197 -2.255 14.151 1.00 89.81 97 PHE A CA 1
ATOM 745 C C . PHE A 1 97 ? -3.715 -2.149 13.748 1.00 89.81 97 PHE A C 1
ATOM 747 O O . PHE A 1 97 ? -3.254 -2.892 12.877 1.00 89.81 97 PHE A O 1
ATOM 754 N N . ILE A 1 98 ? -2.937 -1.311 14.445 1.00 92.69 98 ILE A N 1
ATOM 755 C CA . ILE A 1 98 ? -1.482 -1.178 14.251 1.00 92.69 98 ILE A CA 1
ATOM 756 C C . ILE A 1 98 ? -0.761 -2.490 14.590 1.00 92.69 98 ILE A C 1
ATOM 758 O O . ILE A 1 98 ? 0.127 -2.925 13.853 1.00 92.69 98 ILE A O 1
ATOM 762 N N . ALA A 1 99 ? -1.147 -3.164 15.676 1.00 93.19 99 ALA A N 1
ATOM 763 C CA . ALA A 1 99 ? -0.572 -4.450 16.056 1.00 93.19 99 ALA A CA 1
ATOM 764 C C . ALA A 1 99 ? -0.855 -5.524 14.992 1.00 93.19 99 ALA A C 1
ATOM 766 O O . ALA A 1 99 ? 0.040 -6.294 14.641 1.00 93.19 99 ALA A O 1
ATOM 767 N N . GLY A 1 100 ? -2.062 -5.545 14.424 1.00 93.69 100 GLY A N 1
ATOM 768 C CA . GLY A 1 100 ? -2.407 -6.405 13.295 1.00 93.69 100 GLY A CA 1
ATOM 769 C C . GLY A 1 100 ? -1.548 -6.115 12.062 1.00 93.69 100 GLY A C 1
ATOM 770 O O . GLY A 1 100 ? -0.956 -7.040 11.503 1.00 93.69 100 GLY A O 1
ATOM 771 N N . LEU A 1 101 ? -1.399 -4.840 11.681 1.00 94.88 101 LEU A N 1
ATOM 772 C CA . LEU A 1 101 ? -0.559 -4.457 10.543 1.00 94.88 101 LEU A CA 1
ATOM 773 C C . LEU A 1 101 ? 0.914 -4.824 10.758 1.00 94.88 101 LEU A C 1
ATOM 775 O O . LEU A 1 101 ? 1.532 -5.375 9.852 1.00 94.88 101 LEU A O 1
ATOM 779 N N . SER A 1 102 ? 1.462 -4.602 11.954 1.00 95.69 102 SER A N 1
ATOM 780 C CA . SER A 1 102 ? 2.866 -4.922 12.255 1.00 95.69 102 SER A CA 1
ATOM 781 C C . SER A 1 102 ? 3.173 -6.421 12.121 1.00 95.69 102 SER A C 1
ATOM 783 O O . SER A 1 102 ? 4.204 -6.805 11.567 1.00 95.69 102 SER A O 1
ATOM 785 N N . LYS A 1 103 ? 2.230 -7.295 12.508 1.00 95.00 103 LYS A N 1
ATOM 786 C CA . LYS A 1 103 ? 2.314 -8.747 12.257 1.00 95.00 103 LYS A CA 1
ATOM 787 C C . LYS A 1 103 ? 2.309 -9.077 10.760 1.00 95.00 103 LYS A C 1
ATOM 789 O O . LYS A 1 103 ? 3.012 -9.991 10.328 1.00 95.00 103 LYS A O 1
ATOM 794 N N . VAL A 1 104 ? 1.530 -8.348 9.960 1.00 94.69 104 VAL A N 1
ATOM 795 C CA . VAL A 1 104 ? 1.444 -8.548 8.505 1.00 94.69 104 VAL A CA 1
ATOM 796 C C . VAL A 1 104 ? 2.724 -8.079 7.806 1.00 94.69 104 VAL A C 1
ATOM 798 O O . VAL A 1 104 ? 3.303 -8.827 7.009 1.00 94.69 104 VAL A O 1
ATOM 801 N N . SER A 1 105 ? 3.208 -6.882 8.132 1.00 91.62 105 SER A N 1
ATOM 802 C CA . SER A 1 105 ? 4.419 -6.300 7.544 1.00 91.62 105 SER A CA 1
ATOM 803 C C . SER A 1 105 ? 5.710 -6.947 8.053 1.00 91.62 105 SER A C 1
ATOM 805 O O . SER A 1 105 ? 6.734 -6.895 7.374 1.00 91.62 105 SER A O 1
ATOM 807 N N . GLY A 1 106 ? 5.664 -7.616 9.211 1.00 90.38 106 GLY A N 1
ATOM 808 C CA . GLY A 1 106 ? 6.845 -8.167 9.878 1.00 90.38 106 GLY A CA 1
ATOM 809 C C . GLY A 1 106 ? 7.718 -7.092 10.533 1.00 90.38 106 GLY A C 1
ATOM 810 O O . GLY A 1 106 ? 8.885 -7.350 10.825 1.00 90.38 106 GLY A O 1
ATOM 811 N N . GLN A 1 107 ? 7.175 -5.890 10.730 1.00 92.56 107 GLN A N 1
ATOM 812 C CA . GLN A 1 107 ? 7.835 -4.780 11.410 1.00 92.56 107 GLN A CA 1
ATOM 813 C C . GLN A 1 107 ? 7.454 -4.741 12.896 1.00 92.56 107 GLN A C 1
ATOM 815 O O . GLN A 1 107 ? 6.540 -5.433 13.345 1.00 92.56 107 GLN A O 1
ATOM 820 N N . SER A 1 108 ? 8.139 -3.904 13.679 1.00 94.31 108 SER A N 1
ATOM 821 C CA . SER A 1 108 ? 7.683 -3.597 15.035 1.00 94.31 108 SER A CA 1
ATOM 822 C C . SER A 1 108 ? 6.416 -2.734 15.001 1.00 94.31 108 SER A C 1
ATOM 824 O O . SER A 1 108 ? 6.188 -1.969 14.058 1.00 94.31 108 SER A O 1
ATOM 826 N N . ALA A 1 109 ? 5.601 -2.828 16.055 1.00 93.69 109 ALA A N 1
ATOM 827 C CA . ALA A 1 109 ? 4.419 -1.982 16.216 1.00 93.69 109 ALA A CA 1
ATOM 828 C C . ALA A 1 109 ? 4.785 -0.488 16.243 1.00 93.69 109 ALA A C 1
ATOM 830 O O . ALA A 1 109 ? 4.112 0.306 15.596 1.00 93.69 109 ALA A O 1
ATOM 831 N N . ASP A 1 110 ? 5.892 -0.121 16.899 1.00 94.56 110 ASP A N 1
ATOM 832 C CA . ASP A 1 110 ? 6.374 1.266 16.948 1.00 94.56 110 ASP A CA 1
ATOM 833 C C . ASP A 1 110 ? 6.726 1.799 15.558 1.00 94.56 110 ASP A C 1
ATOM 835 O O . ASP A 1 110 ? 6.347 2.916 15.209 1.00 94.56 110 ASP A O 1
ATOM 839 N N . LYS A 1 111 ? 7.407 0.986 14.737 1.00 94.69 111 LYS A N 1
ATOM 840 C CA . LYS A 1 111 ? 7.759 1.387 13.374 1.00 94.69 111 LYS A CA 1
ATOM 841 C C . LYS A 1 111 ? 6.518 1.523 12.495 1.00 94.69 111 LYS A C 1
ATOM 843 O O . LYS A 1 111 ? 6.369 2.507 11.782 1.00 94.69 111 LYS A O 1
ATOM 848 N N . THR A 1 112 ? 5.594 0.577 12.625 1.00 94.06 112 THR A N 1
ATOM 849 C CA . THR A 1 112 ? 4.312 0.602 11.910 1.00 94.06 112 THR A CA 1
ATOM 850 C C . THR A 1 112 ? 3.499 1.850 12.278 1.00 94.06 112 THR A C 1
ATOM 852 O O . THR A 1 112 ? 2.963 2.531 11.407 1.00 94.06 112 THR A O 1
ATOM 855 N N . ALA A 1 113 ? 3.444 2.198 13.568 1.00 93.75 113 ALA A N 1
ATOM 856 C CA . ALA A 1 113 ? 2.776 3.406 14.046 1.00 93.75 113 ALA A CA 1
ATOM 857 C C . ALA A 1 113 ? 3.432 4.682 13.495 1.00 93.75 113 ALA A C 1
ATOM 859 O O . ALA A 1 113 ? 2.731 5.607 13.085 1.00 93.75 113 ALA A O 1
ATOM 860 N N . GLU A 1 114 ? 4.768 4.734 13.472 1.00 93.81 114 GLU A N 1
ATOM 861 C CA . GLU A 1 114 ? 5.526 5.844 12.889 1.00 93.81 114 GLU A CA 1
ATOM 862 C C . GLU A 1 114 ? 5.206 6.016 11.398 1.00 93.81 114 GLU A C 1
ATOM 864 O O . GLU A 1 114 ? 4.890 7.124 10.958 1.00 93.81 114 GLU A O 1
ATOM 869 N N . ASP A 1 115 ? 5.246 4.925 10.632 1.00 92.06 115 ASP A N 1
ATOM 870 C CA . ASP A 1 115 ? 5.021 4.946 9.188 1.00 92.06 115 ASP A CA 1
ATOM 871 C C . ASP A 1 115 ? 3.588 5.386 8.852 1.00 92.06 115 ASP A C 1
ATOM 873 O O . ASP A 1 115 ? 3.413 6.301 8.046 1.00 92.06 115 ASP A O 1
ATOM 877 N N . ILE A 1 116 ? 2.569 4.873 9.552 1.00 91.69 116 ILE A N 1
ATOM 878 C CA . ILE A 1 116 ? 1.178 5.355 9.437 1.00 91.69 116 ILE A CA 1
ATOM 879 C C . ILE A 1 116 ? 1.082 6.850 9.780 1.00 91.69 116 ILE A C 1
ATOM 881 O O . ILE A 1 116 ? 0.466 7.633 9.047 1.00 91.69 116 ILE A O 1
ATOM 885 N N . ALA A 1 117 ? 1.691 7.274 10.892 1.00 90.94 117 ALA A N 1
ATOM 886 C CA . ALA A 1 117 ? 1.615 8.657 11.353 1.00 90.94 117 ALA A CA 1
ATOM 887 C C . ALA A 1 117 ? 2.251 9.642 10.361 1.00 90.94 117 ALA A C 1
ATOM 889 O O . ALA A 1 117 ? 1.796 10.786 10.267 1.00 90.94 117 ALA A O 1
ATOM 890 N N . ASN A 1 118 ? 3.261 9.213 9.599 1.00 92.38 118 ASN A N 1
ATOM 891 C CA . ASN A 1 118 ? 3.881 10.032 8.558 1.00 92.38 118 ASN A CA 1
ATOM 892 C C . ASN A 1 118 ? 2.877 10.438 7.468 1.00 92.38 118 ASN A C 1
ATOM 894 O O . ASN A 1 118 ? 2.913 11.580 7.008 1.00 92.38 118 ASN A O 1
ATOM 898 N N . TYR A 1 119 ? 1.935 9.564 7.101 1.00 91.50 119 TYR A N 1
ATOM 899 C CA . TYR A 1 119 ? 0.889 9.886 6.122 1.00 91.50 119 TYR A CA 1
ATOM 900 C C . TYR A 1 119 ? -0.222 10.762 6.708 1.00 91.50 119 TYR A C 1
ATOM 902 O O . TYR A 1 119 ? -0.790 11.601 6.006 1.00 91.50 119 TYR A O 1
ATOM 910 N N . THR A 1 120 ? -0.510 10.622 8.003 1.00 83.38 120 THR A N 1
ATOM 911 C CA . THR A 1 120 ? -1.496 11.465 8.694 1.00 83.38 120 THR A CA 1
ATOM 912 C C . THR A 1 120 ? -1.001 12.896 8.899 1.00 83.38 120 THR A C 1
ATOM 914 O O . THR A 1 120 ? -1.793 13.826 8.774 1.00 83.38 120 THR A O 1
ATOM 917 N N . LYS A 1 121 ? 0.296 13.076 9.180 1.00 86.06 121 LYS A N 1
ATOM 918 C CA . LYS A 1 121 ? 0.926 14.386 9.429 1.00 86.06 121 LYS A CA 1
ATOM 919 C C . LYS A 1 121 ? 1.343 15.128 8.158 1.00 86.06 121 LYS A C 1
ATOM 921 O O . LYS A 1 121 ? 1.607 16.326 8.217 1.00 86.06 121 LYS A O 1
ATOM 926 N N . ALA A 1 122 ? 1.462 14.432 7.029 1.00 85.00 122 ALA A N 1
ATOM 927 C CA . ALA A 1 122 ? 1.841 15.053 5.767 1.00 85.00 122 ALA A CA 1
ATOM 928 C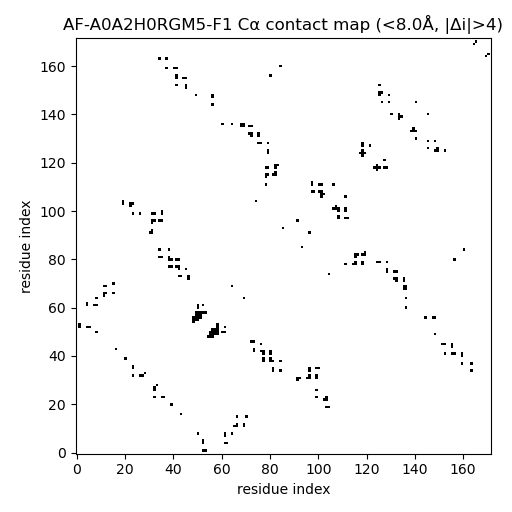 C . ALA A 1 122 ? 0.757 16.021 5.266 1.00 85.00 122 ALA A C 1
ATOM 930 O O . ALA A 1 122 ? -0.435 15.741 5.382 1.00 85.00 122 ALA A O 1
ATOM 931 N N . ASN A 1 123 ? 1.178 17.103 4.593 1.00 81.94 123 ASN A N 1
ATOM 932 C CA . ASN A 1 123 ? 0.266 18.012 3.879 1.00 81.94 123 ASN A CA 1
ATOM 933 C C . ASN A 1 123 ? -0.639 17.254 2.890 1.00 81.94 123 ASN A C 1
ATOM 935 O O . ASN A 1 123 ? -1.781 17.636 2.661 1.00 81.94 123 ASN A O 1
ATOM 939 N N . SER A 1 124 ? -0.122 16.164 2.313 1.00 89.81 124 SER A N 1
ATOM 940 C CA . SER A 1 124 ? -0.903 15.166 1.589 1.00 89.81 124 SER A CA 1
ATOM 941 C C . SER A 1 124 ? -0.274 13.785 1.765 1.00 89.81 124 SER A C 1
ATOM 943 O O . SER A 1 124 ? 0.810 13.519 1.240 1.00 89.81 124 SER A O 1
ATOM 945 N N . GLY A 1 125 ? -0.958 12.891 2.486 1.00 92.19 125 GLY A N 1
ATOM 946 C CA . GLY A 1 125 ? -0.520 11.500 2.654 1.00 92.19 125 GLY A CA 1
ATOM 947 C C . GLY A 1 125 ? -0.414 10.758 1.318 1.00 92.19 125 GLY A C 1
ATOM 948 O O . GLY A 1 125 ? 0.524 10.001 1.095 1.00 92.19 125 GLY A O 1
ATOM 949 N N . VAL A 1 126 ? -1.315 11.059 0.384 1.00 94.62 126 VAL A N 1
ATOM 950 C CA . VAL A 1 126 ? -1.325 10.487 -0.967 1.00 94.62 126 VAL A CA 1
ATOM 951 C C . VAL A 1 126 ? -0.082 10.893 -1.762 1.00 94.62 126 VAL A C 1
ATOM 953 O O . VAL A 1 126 ? 0.566 10.039 -2.364 1.00 94.62 126 VAL A O 1
ATOM 956 N N . MET A 1 127 ? 0.298 12.175 -1.733 1.00 94.69 127 MET A N 1
ATOM 957 C CA . MET A 1 127 ? 1.524 12.621 -2.408 1.00 94.69 127 MET A CA 1
ATOM 958 C C . MET A 1 127 ? 2.757 11.998 -1.757 1.00 94.69 127 MET A C 1
ATOM 960 O O . MET A 1 127 ? 3.640 11.512 -2.458 1.00 94.69 127 MET A O 1
ATOM 964 N N . LYS A 1 128 ? 2.773 11.901 -0.423 1.00 95.81 128 LYS A N 1
ATOM 965 C CA . LYS A 1 128 ? 3.863 11.246 0.303 1.00 95.81 128 LYS A CA 1
ATOM 966 C C . LYS A 1 128 ? 4.019 9.768 -0.072 1.00 95.81 128 LYS A C 1
ATOM 968 O O . LYS A 1 128 ? 5.136 9.287 -0.244 1.00 95.81 128 LYS A O 1
ATOM 973 N N . ALA A 1 129 ? 2.913 9.047 -0.239 1.00 96.88 129 ALA A N 1
ATOM 974 C CA . ALA A 1 129 ? 2.941 7.663 -0.700 1.00 96.88 129 ALA A CA 1
ATOM 975 C C . ALA A 1 129 ? 3.457 7.552 -2.139 1.00 96.88 129 ALA A C 1
ATOM 977 O O . ALA A 1 129 ? 4.295 6.698 -2.418 1.00 96.88 129 ALA A O 1
ATOM 978 N N . TYR A 1 130 ? 3.027 8.444 -3.037 1.00 97.06 130 TYR A N 1
ATOM 979 C CA . TYR A 1 130 ? 3.545 8.492 -4.405 1.00 97.06 130 TYR A CA 1
ATOM 980 C C . TYR A 1 130 ? 5.067 8.715 -4.440 1.00 97.06 130 TYR A C 1
ATOM 982 O O . TYR A 1 130 ? 5.774 8.000 -5.153 1.00 97.06 130 TYR A O 1
ATOM 990 N N . GLU A 1 131 ? 5.586 9.646 -3.633 1.00 96.00 131 GLU A N 1
ATOM 991 C CA . GLU A 1 131 ? 7.029 9.883 -3.486 1.00 96.00 131 GLU A CA 1
ATOM 992 C C . GLU A 1 131 ? 7.768 8.615 -3.037 1.00 96.00 131 GLU A C 1
ATOM 994 O O . GLU A 1 131 ? 8.767 8.221 -3.645 1.00 96.00 131 GLU A O 1
ATOM 999 N N . ASN A 1 132 ? 7.255 7.950 -1.998 1.00 96.88 132 ASN A N 1
ATOM 1000 C CA . ASN A 1 132 ? 7.848 6.734 -1.444 1.00 96.88 132 ASN A CA 1
ATOM 1001 C C . ASN A 1 132 ? 7.817 5.570 -2.451 1.00 96.88 132 ASN A C 1
ATOM 1003 O O . ASN A 1 132 ? 8.779 4.805 -2.537 1.00 96.88 132 ASN A O 1
ATOM 1007 N N . ILE A 1 133 ? 6.754 5.454 -3.253 1.00 97.56 133 ILE A N 1
ATOM 1008 C CA . ILE A 1 133 ? 6.659 4.469 -4.339 1.00 97.56 133 ILE A CA 1
ATOM 1009 C C . ILE A 1 133 ? 7.679 4.775 -5.436 1.00 97.56 133 ILE A C 1
ATOM 1011 O O . ILE A 1 133 ? 8.385 3.871 -5.881 1.00 97.56 133 ILE A O 1
ATOM 1015 N N . CYS A 1 134 ? 7.805 6.037 -5.852 1.00 96.56 134 CYS A N 1
ATOM 1016 C CA . CYS A 1 134 ? 8.811 6.432 -6.837 1.00 96.56 134 CYS A CA 1
ATOM 1017 C C . CYS A 1 134 ? 10.221 6.090 -6.347 1.00 96.56 134 CYS A C 1
ATOM 1019 O O . CYS A 1 134 ? 10.995 5.491 -7.092 1.00 96.56 134 CYS A O 1
ATOM 1021 N N . PHE A 1 135 ? 10.521 6.364 -5.075 1.00 96.56 135 PHE A N 1
ATOM 1022 C CA . PHE A 1 135 ? 11.783 5.973 -4.452 1.00 96.56 135 PHE A CA 1
ATOM 1023 C C . PHE A 1 135 ? 11.992 4.451 -4.462 1.00 96.56 135 PHE A C 1
ATOM 1025 O O . PHE A 1 135 ? 13.039 3.980 -4.904 1.00 96.56 135 PHE A O 1
ATOM 1032 N N . ALA A 1 136 ? 10.987 3.666 -4.057 1.00 95.81 136 ALA A N 1
ATOM 1033 C CA . ALA A 1 136 ? 11.055 2.202 -4.060 1.00 95.81 136 ALA A CA 1
ATOM 1034 C C . ALA A 1 136 ? 11.291 1.610 -5.461 1.00 95.81 136 ALA A C 1
ATOM 1036 O O . ALA A 1 136 ? 11.930 0.565 -5.596 1.00 95.81 136 ALA A O 1
ATOM 1037 N N . LEU A 1 137 ? 10.788 2.280 -6.499 1.00 95.75 137 LEU A N 1
ATOM 1038 C CA . LEU A 1 137 ? 10.934 1.880 -7.896 1.00 95.75 137 LEU A CA 1
ATOM 1039 C C . LEU A 1 137 ? 12.171 2.482 -8.584 1.00 95.75 137 LEU A C 1
ATOM 1041 O O . LEU A 1 137 ? 12.396 2.185 -9.757 1.00 95.75 137 LEU A O 1
ATOM 1045 N N . GLY A 1 138 ? 12.951 3.334 -7.908 1.00 93.00 138 GLY A N 1
ATOM 1046 C CA . GLY A 1 138 ? 14.074 4.054 -8.519 1.00 93.00 138 GLY A CA 1
ATOM 1047 C C . GLY A 1 138 ? 13.636 4.989 -9.653 1.00 93.00 138 GLY A C 1
ATOM 1048 O O . GLY A 1 138 ? 14.284 5.059 -10.697 1.00 93.00 138 GLY A O 1
ATOM 1049 N N . ARG A 1 139 ? 12.487 5.652 -9.490 1.00 90.75 139 ARG A N 1
ATOM 1050 C CA . ARG A 1 139 ? 11.857 6.525 -10.486 1.00 90.75 139 ARG A CA 1
ATOM 1051 C C . ARG A 1 139 ? 11.904 7.979 -10.037 1.00 90.75 139 ARG A C 1
ATOM 1053 O O . ARG A 1 139 ? 11.730 8.284 -8.860 1.00 90.75 139 ARG A O 1
ATOM 1060 N N . GLU A 1 140 ? 12.068 8.872 -11.004 1.00 90.94 140 GLU A N 1
ATOM 1061 C CA . GLU A 1 140 ? 11.792 10.290 -10.800 1.00 90.94 140 GLU A CA 1
ATOM 1062 C C . GLU A 1 140 ? 10.286 10.519 -10.666 1.00 90.94 140 GLU A C 1
ATOM 1064 O O . GLU A 1 140 ? 9.476 9.820 -11.281 1.00 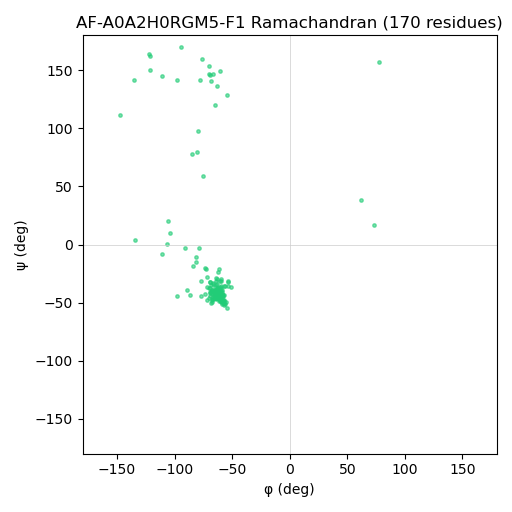90.94 140 GLU A O 1
ATOM 1069 N N . GLN A 1 141 ? 9.938 11.502 -9.844 1.00 90.31 141 GLN A N 1
ATOM 1070 C CA . GLN A 1 141 ? 8.565 11.927 -9.625 1.00 90.31 141 GLN A CA 1
ATOM 1071 C C . GLN A 1 141 ? 8.104 12.791 -10.798 1.00 90.31 141 GLN A C 1
ATOM 1073 O O . GLN A 1 141 ? 8.858 13.634 -11.286 1.00 90.31 141 GLN A O 1
ATOM 1078 N N . ASP A 1 142 ? 6.848 12.639 -11.205 1.00 92.25 142 ASP A N 1
ATOM 1079 C CA . ASP A 1 142 ? 6.232 13.521 -12.187 1.00 92.25 142 ASP A CA 1
ATOM 1080 C C . ASP A 1 142 ? 4.817 13.925 -11.758 1.00 92.25 142 ASP A C 1
ATOM 1082 O O . ASP A 1 142 ? 4.056 13.142 -11.186 1.00 92.25 142 ASP A O 1
ATOM 1086 N N . SER A 1 143 ? 4.468 15.185 -12.011 1.00 89.19 143 SER A N 1
ATOM 1087 C CA . SER A 1 143 ? 3.236 15.784 -11.495 1.00 89.19 143 SER A CA 1
ATOM 1088 C C . SER A 1 143 ? 1.971 15.160 -12.085 1.00 89.19 143 SER A C 1
ATOM 1090 O O . SER A 1 143 ? 0.966 15.051 -11.385 1.00 89.19 143 SER A O 1
ATOM 1092 N N . GLN A 1 144 ? 2.003 14.712 -13.344 1.00 90.19 144 GLN A N 1
ATOM 1093 C CA . GLN A 1 144 ? 0.845 14.086 -13.986 1.00 90.19 144 GLN A CA 1
ATOM 1094 C C . GLN A 1 144 ? 0.552 12.709 -13.385 1.00 90.19 144 GLN A C 1
ATOM 1096 O O . GLN A 1 144 ? -0.595 12.429 -13.034 1.00 90.19 144 GLN A O 1
ATOM 1101 N N . SER A 1 145 ? 1.575 11.874 -13.199 1.00 92.06 145 SER A N 1
ATOM 1102 C CA . SER A 1 145 ? 1.433 10.579 -12.535 1.00 92.06 145 SER A CA 1
ATOM 1103 C C . SER A 1 145 ? 1.075 10.732 -11.060 1.00 92.06 145 SER A C 1
ATOM 1105 O O . SER A 1 145 ? 0.304 9.922 -10.563 1.00 92.06 145 SER A O 1
ATOM 1107 N N . ALA A 1 146 ? 1.559 11.769 -10.368 1.00 92.88 146 ALA A N 1
ATOM 1108 C CA . ALA A 1 146 ? 1.167 12.055 -8.986 1.00 92.88 146 ALA A CA 1
ATOM 1109 C C . ALA A 1 146 ? -0.333 12.388 -8.865 1.00 92.88 146 ALA A C 1
ATOM 1111 O O . ALA A 1 146 ? -1.026 11.870 -7.987 1.00 92.88 146 ALA A O 1
ATOM 1112 N N . ILE A 1 147 ? -0.863 13.209 -9.782 1.00 92.94 147 ILE A N 1
ATOM 1113 C CA . ILE A 1 147 ? -2.300 13.524 -9.852 1.00 92.94 147 ILE A CA 1
ATOM 1114 C C . ILE A 1 147 ? -3.107 12.265 -10.185 1.00 92.94 147 ILE A C 1
ATOM 1116 O O . ILE A 1 147 ? -4.118 11.986 -9.534 1.00 92.94 147 ILE A O 1
ATOM 1120 N N . LEU A 1 148 ? -2.663 11.481 -11.172 1.00 94.06 148 LEU A N 1
ATOM 1121 C CA . LEU A 1 148 ? -3.326 10.232 -11.543 1.00 94.06 148 LEU A CA 1
ATOM 1122 C C . LEU A 1 148 ? -3.316 9.226 -10.385 1.00 94.06 148 LEU A C 1
ATOM 1124 O O . LEU A 1 148 ? -4.340 8.614 -10.099 1.00 94.06 148 LEU A O 1
ATOM 1128 N N . PHE A 1 149 ? -2.190 9.092 -9.685 1.00 96.38 149 PHE A N 1
ATOM 1129 C CA . PHE A 1 149 ? -2.069 8.264 -8.490 1.00 96.38 149 PHE A CA 1
ATOM 1130 C C . PHE A 1 149 ? -3.089 8.681 -7.440 1.00 96.38 149 PHE A C 1
ATOM 1132 O O . PHE A 1 149 ? -3.850 7.844 -6.961 1.00 96.38 149 PHE A O 1
ATOM 1139 N N . GLY A 1 150 ? -3.150 9.975 -7.120 1.00 95.00 150 GLY A N 1
ATOM 1140 C CA . GLY A 1 150 ? -4.034 10.443 -6.066 1.00 95.00 150 GLY A CA 1
ATOM 1141 C C . GLY A 1 150 ? -5.513 10.337 -6.401 1.00 95.00 150 GLY A C 1
ATOM 1142 O O . GLY A 1 150 ? -6.294 9.895 -5.566 1.00 95.00 150 GLY A O 1
ATOM 1143 N N . THR A 1 151 ? -5.898 10.666 -7.632 1.00 94.94 151 THR A N 1
ATOM 1144 C CA . THR A 1 151 ? -7.286 10.497 -8.094 1.00 94.94 151 THR A CA 1
ATOM 1145 C C . THR A 1 151 ? -7.705 9.028 -8.114 1.00 94.94 151 THR A C 1
ATOM 1147 O O . THR A 1 151 ? -8.802 8.703 -7.666 1.00 94.94 151 THR A O 1
ATOM 1150 N N . THR A 1 152 ? -6.820 8.133 -8.563 1.00 95.94 152 THR A N 1
ATOM 1151 C CA . THR A 1 152 ? -7.073 6.683 -8.570 1.00 95.94 152 THR A CA 1
ATOM 1152 C C . THR A 1 152 ? -7.205 6.144 -7.147 1.00 95.94 152 THR A C 1
ATOM 1154 O O . THR A 1 152 ? -8.170 5.440 -6.856 1.00 95.94 152 THR A O 1
ATOM 1157 N N . PHE A 1 153 ? -6.294 6.530 -6.247 1.00 97.06 153 PHE A N 1
ATOM 1158 C CA . PHE A 1 153 ? -6.338 6.124 -4.843 1.00 97.06 153 PHE A CA 1
ATOM 1159 C C . PHE A 1 153 ? -7.638 6.559 -4.175 1.00 97.06 153 PHE A C 1
ATOM 1161 O O . PHE A 1 153 ? -8.315 5.723 -3.587 1.00 97.06 153 PHE A O 1
ATOM 1168 N N . MET A 1 154 ? -8.010 7.837 -4.299 1.00 95.44 154 MET A N 1
ATOM 1169 C CA . MET A 1 154 ? -9.226 8.355 -3.670 1.00 95.44 154 MET A CA 1
ATOM 1170 C C . MET A 1 154 ? -10.478 7.661 -4.199 1.00 95.44 154 MET A C 1
ATOM 1172 O O . MET A 1 154 ? -11.326 7.276 -3.407 1.00 95.44 154 MET A O 1
ATOM 1176 N 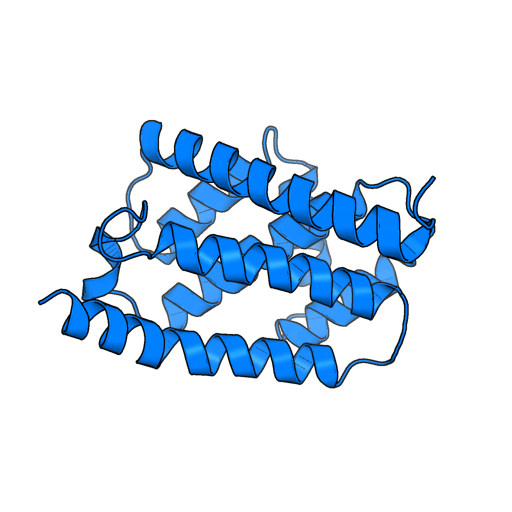N . LYS A 1 155 ? -10.557 7.409 -5.512 1.00 95.62 155 LYS A N 1
ATOM 1177 C CA . LYS A 1 155 ? -11.681 6.670 -6.097 1.00 95.62 155 LYS A CA 1
ATOM 1178 C C . LYS A 1 155 ? -11.825 5.272 -5.485 1.00 95.62 155 LYS A C 1
ATOM 1180 O O . LYS A 1 155 ? -12.915 4.894 -5.071 1.00 95.62 155 LYS A O 1
ATOM 1185 N N . ILE A 1 156 ? -10.733 4.509 -5.425 1.00 94.75 156 ILE A N 1
ATOM 1186 C CA . ILE A 1 156 ?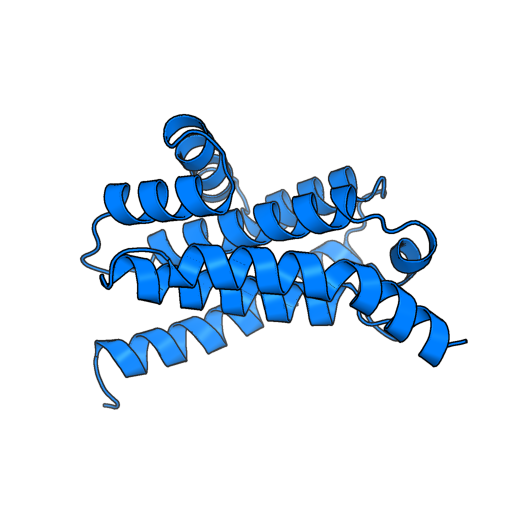 -10.742 3.148 -4.866 1.00 94.75 156 ILE A CA 1
ATOM 1187 C C . ILE A 1 156 ? -11.054 3.184 -3.368 1.00 94.75 156 ILE A C 1
ATOM 1189 O O . ILE A 1 156 ? -11.843 2.379 -2.879 1.00 94.75 156 ILE A O 1
ATOM 1193 N N . TYR A 1 157 ? -10.444 4.121 -2.642 1.00 93.56 157 TYR A N 1
ATOM 1194 C CA . TYR A 1 157 ? -10.693 4.331 -1.223 1.00 93.56 157 TYR A CA 1
ATOM 1195 C C . TYR A 1 157 ? -12.176 4.608 -0.956 1.00 93.56 157 TYR A C 1
ATOM 1197 O O . TYR A 1 157 ? -12.767 3.911 -0.137 1.00 93.56 157 TYR A O 1
ATOM 1205 N N . ASP A 1 158 ? -12.794 5.543 -1.678 1.00 91.94 158 ASP A N 1
ATOM 1206 C CA . ASP A 1 158 ? -14.204 5.899 -1.499 1.00 91.94 158 ASP A CA 1
ATOM 1207 C C . ASP A 1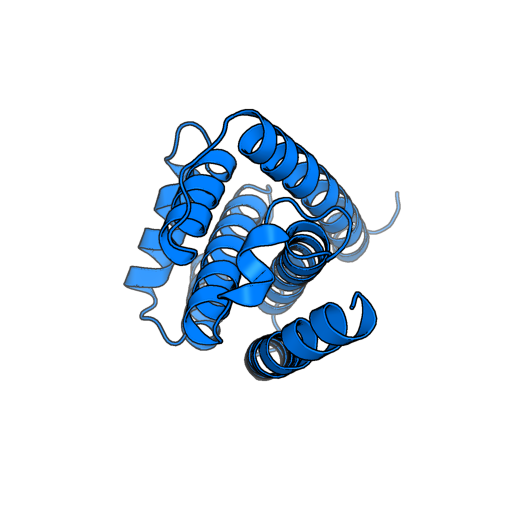 158 ? -15.128 4.700 -1.779 1.00 91.94 158 ASP A C 1
ATOM 1209 O O . ASP A 1 158 ? -16.057 4.439 -1.013 1.00 91.94 158 ASP A O 1
ATOM 1213 N N . GLU A 1 159 ? -14.843 3.914 -2.825 1.00 90.06 159 GLU A N 1
ATOM 1214 C CA . GLU A 1 159 ? -15.584 2.682 -3.133 1.00 90.06 159 GLU A CA 1
ATOM 1215 C C . GLU A 1 159 ? -15.474 1.635 -2.014 1.00 90.06 159 GLU A C 1
ATOM 1217 O O . GLU A 1 159 ? -16.447 0.944 -1.699 1.00 90.06 159 GLU A O 1
ATOM 1222 N N . VAL A 1 160 ? -14.296 1.493 -1.403 1.00 86.56 160 VAL A N 1
ATOM 1223 C CA . VAL A 1 160 ? -14.088 0.560 -0.290 1.00 86.56 160 VAL A CA 1
ATOM 1224 C C . VAL A 1 160 ? -14.736 1.076 0.990 1.00 86.56 160 VAL A C 1
ATOM 1226 O O . VAL A 1 160 ? -15.388 0.299 1.683 1.00 86.56 160 VAL A O 1
ATOM 1229 N N . VAL A 1 161 ? -14.620 2.367 1.298 1.00 83.69 161 VAL A N 1
ATOM 1230 C CA . VAL A 1 161 ? -15.256 2.969 2.476 1.00 83.69 161 VAL A CA 1
ATOM 1231 C C . VAL A 1 161 ? -16.772 2.881 2.392 1.00 83.69 161 VAL A C 1
ATOM 1233 O O . VAL A 1 161 ? -17.395 2.564 3.400 1.00 83.69 161 VAL A O 1
ATOM 1236 N N . ALA A 1 162 ? -17.367 3.074 1.212 1.00 84.44 162 ALA A N 1
ATOM 1237 C CA . ALA A 1 162 ? -18.796 2.849 1.013 1.00 84.44 162 ALA A CA 1
ATOM 1238 C C . ALA A 1 162 ? -19.193 1.409 1.387 1.00 84.44 162 ALA A C 1
ATOM 1240 O O . ALA A 1 162 ? -20.099 1.211 2.192 1.00 84.44 162 ALA A O 1
ATOM 1241 N N . LYS A 1 163 ? -18.446 0.407 0.901 1.00 81.62 163 LYS A N 1
ATOM 1242 C CA . LYS A 1 163 ? -18.685 -1.013 1.224 1.00 81.62 163 LYS A CA 1
ATOM 1243 C C . LYS A 1 163 ? -18.464 -1.338 2.703 1.00 81.62 163 LYS A C 1
ATOM 1245 O O . LYS A 1 163 ? -19.219 -2.120 3.270 1.00 81.62 163 LYS A O 1
ATOM 1250 N N . ILE A 1 164 ? -17.440 -0.758 3.336 1.00 77.94 164 ILE A N 1
ATOM 1251 C CA . ILE A 1 164 ? -17.203 -0.905 4.782 1.00 77.94 164 ILE A CA 1
ATOM 1252 C C . ILE A 1 164 ? -18.366 -0.281 5.558 1.00 77.94 164 ILE A C 1
ATOM 1254 O O . ILE A 1 164 ? -18.887 -0.905 6.476 1.00 77.94 164 ILE A O 1
ATOM 1258 N N . GLY A 1 165 ? -18.796 0.922 5.177 1.00 72.31 165 GLY A N 1
ATOM 1259 C CA . GLY A 1 165 ? -19.926 1.613 5.787 1.00 72.31 165 GLY A CA 1
ATOM 1260 C C . GLY A 1 165 ? -21.212 0.794 5.698 1.00 72.31 165 GLY A C 1
ATOM 1261 O O . GLY A 1 165 ? -21.857 0.575 6.718 1.00 72.31 165 GLY A O 1
ATOM 1262 N N . GLU A 1 166 ? -21.538 0.266 4.518 1.00 77.50 166 GLU A N 1
ATOM 1263 C CA . GLU A 1 166 ? -22.676 -0.642 4.321 1.00 77.50 166 GLU A CA 1
ATOM 1264 C C . GLU A 1 166 ? -22.565 -1.907 5.182 1.00 77.50 166 GLU A C 1
ATOM 1266 O O . GLU A 1 166 ? -23.543 -2.323 5.799 1.00 77.50 166 GLU A O 1
ATOM 1271 N N . ALA A 1 167 ? -21.376 -2.510 5.263 1.00 70.56 167 ALA A N 1
ATOM 1272 C CA . ALA A 1 167 ? -21.156 -3.723 6.045 1.00 70.56 167 ALA A CA 1
ATOM 1273 C C . ALA A 1 167 ? -21.252 -3.493 7.565 1.00 70.56 167 ALA A C 1
ATOM 1275 O O . ALA A 1 167 ? -21.660 -4.398 8.291 1.00 70.56 167 ALA A O 1
ATOM 1276 N N . VAL A 1 168 ? -20.871 -2.306 8.051 1.00 66.75 168 VAL A N 1
ATOM 1277 C CA . VAL A 1 168 ? -20.847 -1.968 9.485 1.00 66.75 168 VAL A CA 1
ATOM 1278 C C . VAL A 1 168 ? -22.177 -1.380 9.962 1.00 66.75 168 VAL A C 1
ATOM 1280 O O . VAL A 1 168 ? -22.612 -1.686 11.071 1.00 66.75 168 VAL A O 1
ATOM 1283 N N . PHE A 1 169 ? -22.827 -0.546 9.149 1.00 66.38 169 PHE A N 1
ATOM 1284 C CA . PHE A 1 169 ? -24.012 0.221 9.549 1.00 66.38 169 PHE A CA 1
ATOM 1285 C C . PHE A 1 169 ? -25.311 -0.229 8.863 1.00 66.38 169 PHE A C 1
ATOM 1287 O O . PHE A 1 169 ? -26.384 0.207 9.275 1.00 66.38 169 PHE A O 1
ATOM 1294 N N . GLY A 1 170 ? -25.239 -1.131 7.876 1.00 55.53 170 GLY A N 1
ATOM 1295 C CA . GLY A 1 170 ? -26.381 -1.546 7.061 1.00 55.53 170 GLY A CA 1
ATOM 1296 C C . GLY A 1 170 ? -26.746 -0.516 5.987 1.00 55.53 170 GLY A C 1
ATOM 1297 O O . GLY A 1 170 ? -26.412 0.665 6.083 1.00 55.53 170 GLY A O 1
ATOM 1298 N N . SER A 1 171 ? -27.424 -0.968 4.930 1.00 50.19 171 SER A N 1
ATOM 1299 C CA . SER A 1 171 ? -28.024 -0.083 3.925 1.00 50.19 171 SER A CA 1
ATOM 1300 C C . SER A 1 171 ? -29.133 0.734 4.596 1.00 50.19 171 SER A C 1
ATOM 1302 O O . SER A 1 171 ? -30.077 0.138 5.115 1.00 50.19 171 SER A O 1
ATOM 1304 N N . ASN A 1 172 ? -29.030 2.065 4.597 1.00 43.59 172 ASN A N 1
ATOM 1305 C CA . ASN A 1 172 ? -30.188 2.922 4.883 1.00 43.59 172 ASN A CA 1
ATOM 1306 C C . ASN A 1 172 ? -31.153 2.926 3.696 1.00 43.59 172 ASN A C 1
ATOM 1308 O O . ASN A 1 172 ? -30.658 3.048 2.551 1.00 43.59 172 ASN A O 1
#

Secondary structure (DSSP, 8-state):
-HHHHHHHHHHHHHHHHHHHHHHHHTS-SSHHHHHHHHHHHHHHHHHHHHT-TTT-TTGGGTTT--HHHHHHHHHHHHHHHHHHHTTS-----HHHHHHHHHHHHTS-HHHHHHHHHHHHHSS-HHHHHHHHHHHHTT----HHHHHHHHHHHHHHHHHHHHHHHHHHH---

pLDDT: mean 90.6, std 8.68, range [43.59, 98.06]

Organism: NCBI:txid1975044

Mean predicted aligned error: 4.1 Å

Radius of gyration: 15.75 Å; Cα contacts (8 Å, |Δi|>4): 169; chains: 1; bounding box: 44×34×45 Å

=== Feature glossary ===
The record interleaves many kinds of information about one protein. Here is each kind framed as the question it answers.

Q: What known structures does this most resemble?
A: Structural nearest neighbors (via Foldseek easy-search vs the PDB). Reported per hit: target PDB id, E-value, and alignment TM-score. A TM-score above ~0.5 is the conventional threshold for 'same fold'.

Q: Where is each backbone atom in 3D?
A: The mmCIF table is the protein's shape written out atom by atom. For each backbone N, Cα, C, and carbonyl O, it records an (x, y, z) coordinate triple in Å plus the residue type, chain letter, and residue number.

Q: What are the backbone torsion angles?
A: The φ/ψ torsion pair specifies the backbone conformation at each residue. φ rotates about the N–Cα bond, ψ about the Cα–C bond. Steric clashes forbid most of the (φ, ψ) plane — the allowed regions (α-helix basin, β-sheet basin, left-handed helix) are the Ramachandran-allowed regions.

Q: Which residues are buried vs exposed?
A: Solvent-accessible surface area (SASA) is the area in Å² traced out by the centre of a 1.4 Å probe sphere (a water molecule) rolled over the protein's van der Waals surface (Shrake–Rupley / Lee–Richards construction). Buried residues have near-zero SASA; fully exposed residues can exceed 200 Å². The total SASA scales roughly with the number of surface residues.

Q: How confident is the AlphaFold model at each residue?
A: pLDDT is the predicted lDDT-Cα score: AlphaFold's confidence that the local environment of each residue (all inter-atomic distances within 15 Å) is correctly placed. It is a per-residue number between 0 and 100, with higher meaning more reliable.

Q: What does the local fold look like, residue by residue?
A: 3Di is Foldseek's structural alphabet. Each residue is assigned one of twenty discrete states based on how its Cα sits relative to its spatial (not sequential) neighbors. Aligning 3Di strings finds structural homologs roughly as well as full 3D superposition, but orders of magnitude faster.

Q: How big and how compact is the whole molecule?
A: Radius of gyration (Rg) is the root-mean-square distance of Cα atoms from their centroid — a single number for overall size and compactness. A globular domain of N residues has Rg ≈ 2.2·N^0.38 Å; an extended or disordered chain has a much larger Rg. The Cα contact count is the number of residue pairs whose Cα atoms are within 8 Å and are more than four positions apart in sequence — a standard proxy for tertiary packing density. The bounding box is the smallest axis-aligned box enclosing all Cα atoms.

Q: Which residues are in helices, strands, or loops?
A: DSSP 8-state secondary structure assigns each residue one of H (α-helix), G (3₁₀-helix), I (π-helix), E (extended β-strand), B (isolated β-bridge), T (hydrogen-bonded turn), S (bend), or '-' (coil). The assignment is computed from backbone hydrogen-bond geometry via the Kabsch–Sander algorithm.

Q: How mobile is each atom in the crystal?
A: Crystallographic B-factors measure how much each atom's electron density is smeared out, in Å². They rise in mobile loops and surface residues and fall in the buried interior. In AlphaFold models this column is repurposed to hold pLDDT instead.

Q: What if only a Cα trace is available?
A: P-SEA three-state annotation labels each residue as helix, strand, or coil based purely on the geometry of the Cα trace. It serves as a fallback when the full backbone (and thus DSSP) is unavailable.

Q: What family and function is it annotated with?
A: Database cross-references. InterPro integrates a dozen domain/family signature databases into unified entries with residue-range hits. GO terms attach function/process/location labels with evidence codes. CATH codes position the fold in a four-level structural taxonomy. Organism is the NCBI-taxonomy species name.

Q: Are the domains correctly placed relative to each other?
A: Predicted Aligned Error (PAE) is an AlphaFold confidence matrix: entry (i, j) is the expected error in the position of residue j, in ångströms, when the prediction is superimposed on the true structure at residue i. Low PAE within a block of residues means that block is internally rigid and well-predicted; high PAE between two blocks means their relative placement is uncertain even if each block individually is confident.

Q: What do the diagnostic plots show?
A: Three diagnostic plots accompany the record. The Cα contact map visualizes the tertiary structure as a 2D adjacency matrix (8 Å cutoff, sequence-local contacts suppressed). The Ramachandran plot shows the distribution of backbone (φ, ψ) torsions, with points in the α and β basins reflecting secondary structure content. The PAE plot shows AlphaFold's inter-residue confidence as a color matrix.

Q: What is the amino-acid chain?
A: Primary structure: the covalent order of the twenty standard amino acids along the backbone. Two proteins with the same sequence will (almost always) fold to the same structure; two with 30% identity often share a fold but not the details.

Q: What do the rendered images show?
A: The six renders are orthographic views along the three Cartesian axes in both directions. Representation (cartoon, sticks, or surface) and color scheme (sequence-rainbow or by-chain) vary across proteins so the training set covers all the common visualization conventions.